Protein AF-A0A951N332-F1 (afdb_monomer_lite)

Structure (mmCIF, N/CA/C/O backbone):
data_AF-A0A951N332-F1
#
_entry.id   AF-A0A951N332-F1
#
loop_
_atom_site.group_PDB
_atom_site.id
_atom_site.type_symbol
_atom_site.label_atom_id
_atom_site.label_alt_id
_atom_site.label_comp_id
_atom_site.label_asym_id
_atom_site.label_entity_id
_atom_site.label_seq_id
_atom_site.pdbx_PDB_ins_code
_atom_site.Cartn_x
_atom_site.Cartn_y
_atom_site.Cartn_z
_atom_site.occupancy
_atom_site.B_iso_or_equiv
_atom_site.auth_seq_id
_atom_site.auth_comp_id
_atom_site.auth_asym_id
_atom_site.auth_atom_id
_atom_site.pdbx_PDB_model_num
ATOM 1 N N . MET A 1 1 ? -16.845 -15.307 56.168 1.00 44.16 1 MET A N 1
ATOM 2 C CA . MET A 1 1 ? -18.155 -15.340 55.487 1.00 44.16 1 MET A CA 1
ATOM 3 C C . MET A 1 1 ? -17.950 -16.124 54.200 1.00 44.16 1 MET A C 1
ATOM 5 O O . MET A 1 1 ? -17.190 -15.635 53.375 1.00 44.16 1 MET A O 1
ATOM 9 N N . PRO A 1 2 ? -18.453 -17.362 54.089 1.00 43.47 2 PRO A N 1
ATOM 10 C CA . PRO A 1 2 ? -18.221 -18.204 52.919 1.00 43.47 2 PRO A CA 1
ATOM 11 C C . PRO A 1 2 ? -19.149 -17.821 51.756 1.00 43.47 2 PRO A C 1
ATOM 13 O O . PRO A 1 2 ? -20.271 -17.368 51.982 1.00 43.47 2 PRO A O 1
ATOM 16 N N . ASP A 1 3 ? -18.630 -18.006 50.540 1.00 51.22 3 ASP A N 1
ATOM 17 C CA . ASP A 1 3 ? -19.278 -17.811 49.241 1.00 51.22 3 ASP A CA 1
ATOM 18 C C . ASP A 1 3 ? -20.660 -18.465 49.164 1.00 51.22 3 ASP A C 1
ATOM 20 O O . ASP A 1 3 ? -20.819 -19.661 49.420 1.00 51.22 3 ASP A O 1
ATOM 24 N N . ALA A 1 4 ? -21.653 -17.682 48.744 1.00 45.56 4 ALA A N 1
ATOM 25 C CA . ALA A 1 4 ? -22.931 -18.215 48.299 1.00 45.56 4 ALA A CA 1
ATOM 26 C C . ALA A 1 4 ? -22.812 -18.592 46.809 1.00 45.56 4 ALA A C 1
ATOM 28 O O . ALA A 1 4 ? -22.520 -17.717 45.990 1.00 45.56 4 ALA A O 1
ATOM 29 N N . PRO A 1 5 ? -23.029 -19.863 46.428 1.00 48.50 5 PRO A N 1
ATOM 30 C CA . PRO A 1 5 ? -23.017 -20.263 45.030 1.00 48.50 5 PRO A CA 1
ATOM 31 C C . PRO A 1 5 ? -24.273 -19.746 44.312 1.00 48.50 5 PRO A C 1
ATOM 33 O O . PRO A 1 5 ? -25.365 -19.695 44.881 1.00 48.50 5 PRO A O 1
ATOM 36 N N . LEU A 1 6 ? -24.097 -19.365 43.045 1.00 49.72 6 LEU A N 1
ATOM 37 C CA . LEU A 1 6 ? -25.162 -18.934 42.136 1.00 49.72 6 LEU A CA 1
ATOM 38 C C . LEU A 1 6 ? -26.222 -20.044 41.956 1.00 49.72 6 LEU A C 1
ATOM 40 O O . LEU A 1 6 ? -25.852 -21.216 41.852 1.00 49.72 6 LEU A O 1
ATOM 44 N N . PRO A 1 7 ? -27.524 -19.713 41.868 1.00 41.69 7 PRO A N 1
ATOM 45 C CA . PRO A 1 7 ? -28.550 -20.695 41.536 1.00 41.69 7 PRO A CA 1
ATOM 46 C C . PRO A 1 7 ? -28.423 -21.187 40.085 1.00 41.69 7 PRO A C 1
ATOM 48 O O . PRO A 1 7 ? -28.134 -20.421 39.164 1.00 41.69 7 PRO A O 1
ATOM 51 N N . ALA A 1 8 ? -28.655 -22.492 39.912 1.00 40.88 8 ALA A N 1
ATOM 52 C CA . ALA A 1 8 ? -28.633 -23.208 38.642 1.00 40.88 8 ALA A CA 1
ATOM 53 C C . ALA A 1 8 ? -29.735 -22.733 37.679 1.00 40.88 8 ALA A C 1
ATOM 55 O O . ALA A 1 8 ? -30.841 -22.379 38.082 1.00 40.88 8 ALA A O 1
ATOM 56 N N . ALA A 1 9 ? -29.390 -22.748 36.392 1.00 46.78 9 ALA A N 1
ATOM 57 C CA . ALA A 1 9 ? -30.151 -22.192 35.287 1.00 46.78 9 ALA A CA 1
ATOM 58 C C . ALA A 1 9 ? -31.510 -22.875 35.056 1.00 46.78 9 ALA A C 1
ATOM 60 O O . ALA A 1 9 ? -31.577 -24.054 34.709 1.00 46.78 9 ALA A O 1
ATOM 61 N N . SER A 1 10 ? -32.580 -22.081 35.112 1.00 35.09 10 SER A N 1
ATOM 62 C CA . SER A 1 10 ? -33.912 -22.439 34.613 1.00 35.09 10 SER A CA 1
ATOM 63 C C . SER A 1 10 ? -34.133 -21.829 33.222 1.00 35.09 10 SER A C 1
ATOM 65 O O . SER A 1 10 ? -34.725 -20.769 33.065 1.00 35.09 10 SER A O 1
ATOM 67 N N . MET A 1 11 ? -33.570 -22.490 32.214 1.00 41.38 11 MET A N 1
ATOM 68 C CA . MET A 1 11 ? -34.275 -22.979 31.019 1.00 41.38 11 MET A CA 1
ATOM 69 C C . MET A 1 11 ? -35.627 -22.370 30.589 1.00 41.38 11 MET A C 1
ATOM 71 O O . MET A 1 11 ? -36.583 -23.138 30.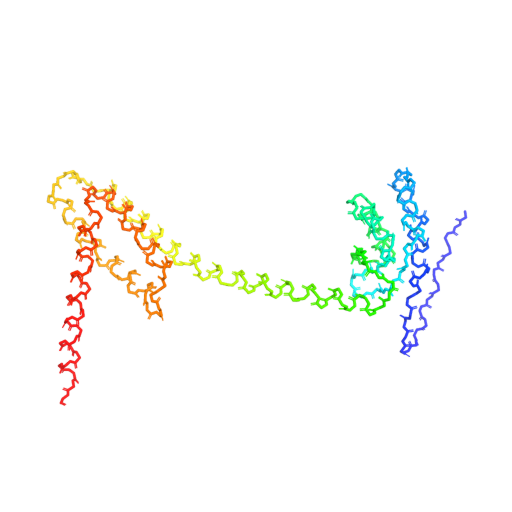566 1.00 41.38 11 MET A O 1
ATOM 75 N N . SER A 1 12 ? -35.734 -21.102 30.171 1.00 30.67 12 SER A N 1
ATOM 76 C CA . SER A 1 12 ? -36.903 -20.609 29.409 1.00 30.67 12 SER A CA 1
ATOM 77 C C . SER A 1 12 ? -36.473 -19.998 28.075 1.00 30.67 12 SER A C 1
ATOM 79 O O . SER A 1 12 ? -35.594 -19.144 28.013 1.00 30.67 12 SER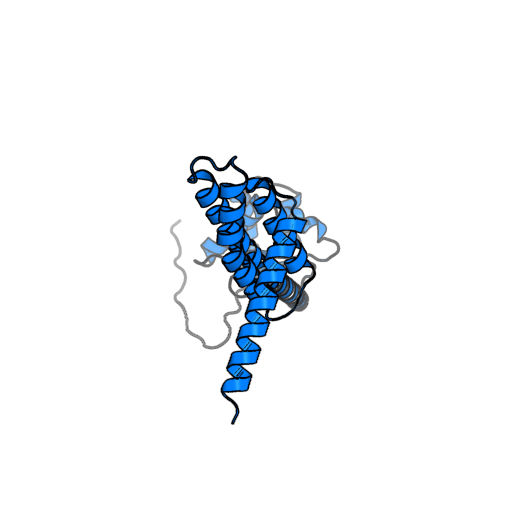 A O 1
ATOM 81 N N . GLN A 1 13 ? -37.080 -20.492 26.997 1.00 42.88 13 GLN A N 1
ATOM 82 C CA . GLN A 1 13 ? -36.862 -20.081 25.612 1.00 42.88 13 GLN A CA 1
ATOM 83 C C . GLN A 1 13 ? -37.463 -18.675 25.383 1.00 42.88 13 GLN A C 1
ATOM 85 O O . GLN A 1 13 ? -38.581 -18.423 25.824 1.00 42.88 13 GLN A O 1
ATOM 90 N N . ASN A 1 14 ? -36.728 -17.800 24.677 1.00 41.91 14 ASN A N 1
ATOM 91 C CA . ASN A 1 14 ? -36.927 -16.348 24.454 1.00 41.91 14 ASN A CA 1
ATOM 92 C C . ASN A 1 14 ? -36.517 -15.410 25.615 1.00 41.91 14 ASN A C 1
ATOM 94 O O . ASN A 1 14 ? -37.167 -15.366 26.652 1.00 41.91 14 ASN A O 1
ATOM 98 N N . GLY A 1 15 ? -35.499 -14.565 25.381 1.00 37.72 15 GLY A N 1
ATOM 99 C CA . GLY A 1 15 ? -35.226 -13.361 26.183 1.00 37.72 15 GLY A CA 1
ATOM 100 C C . GLY A 1 15 ? -34.346 -13.543 27.427 1.00 37.72 15 GLY A C 1
ATOM 101 O O . GLY A 1 15 ? -34.833 -13.513 28.549 1.00 37.72 15 GLY A O 1
ATOM 102 N N . THR A 1 16 ? -33.023 -13.598 27.254 1.00 39.50 16 THR A N 1
ATOM 103 C CA . THR A 1 16 ? -32.071 -13.204 28.310 1.00 39.50 16 THR A CA 1
ATOM 104 C C . THR A 1 16 ? -31.732 -11.727 28.140 1.00 39.50 16 THR A C 1
ATOM 106 O O . THR A 1 16 ? -30.741 -11.381 27.499 1.00 39.50 16 THR A O 1
ATOM 109 N N . SER A 1 17 ? -32.563 -10.837 28.686 1.00 54.28 17 SER A N 1
ATOM 110 C CA . SER A 1 17 ? -32.188 -9.431 28.846 1.00 54.28 17 SER A CA 1
ATOM 111 C C . SER A 1 17 ? -31.105 -9.348 29.924 1.00 54.28 17 SER A C 1
ATOM 113 O O . SER A 1 17 ? -31.405 -9.385 31.118 1.00 54.28 17 SER A O 1
ATOM 115 N N . VAL A 1 18 ? -29.837 -9.297 29.516 1.00 69.38 18 VAL A N 1
ATOM 116 C CA . VAL A 1 18 ? -28.739 -8.936 30.421 1.00 69.38 18 VAL A CA 1
ATOM 117 C C . VAL A 1 18 ? -29.057 -7.553 30.984 1.00 69.38 18 VAL A C 1
ATOM 119 O O . VAL A 1 18 ? -29.264 -6.614 30.218 1.00 69.38 18 VAL A O 1
ATOM 122 N N . ASP A 1 19 ? -29.113 -7.416 32.310 1.00 84.19 19 ASP A N 1
ATOM 123 C CA . ASP A 1 19 ? -29.302 -6.108 32.937 1.00 84.19 19 ASP A CA 1
ATOM 124 C C . ASP A 1 19 ? -28.006 -5.296 32.813 1.00 84.19 19 ASP A C 1
ATOM 126 O O . ASP A 1 19 ? -27.099 -5.366 33.646 1.00 84.19 19 ASP A O 1
ATOM 130 N N . LEU A 1 20 ? -27.920 -4.523 31.733 1.00 87.06 20 LEU A N 1
ATOM 131 C CA . LEU A 1 20 ? -26.780 -3.666 31.417 1.00 87.06 20 LEU A CA 1
ATOM 132 C C . LEU A 1 20 ? -26.526 -2.621 32.512 1.00 87.06 20 LEU A C 1
ATOM 134 O O . LEU A 1 20 ? -25.378 -2.255 32.770 1.00 87.06 20 LEU A O 1
ATOM 138 N N . THR A 1 21 ? -27.582 -2.181 33.199 1.00 86.25 21 THR A N 1
ATOM 139 C CA . THR A 1 21 ? -27.488 -1.220 34.304 1.00 86.25 21 THR A CA 1
ATOM 140 C C . THR A 1 21 ? -26.810 -1.858 35.508 1.00 86.25 21 THR A C 1
ATOM 142 O O . THR A 1 21 ? -25.974 -1.230 36.164 1.00 86.25 21 THR A O 1
ATOM 145 N N . TRP A 1 22 ? -27.140 -3.119 35.797 1.00 87.19 22 TRP A N 1
ATOM 146 C CA . TRP A 1 22 ? -26.461 -3.893 36.831 1.00 87.19 22 TRP A CA 1
ATOM 147 C C . TRP A 1 22 ? -24.991 -4.138 36.476 1.00 87.19 22 TRP A C 1
ATOM 149 O O . TRP A 1 22 ? -24.122 -3.889 37.314 1.00 87.19 22 TRP A O 1
ATOM 159 N N . VAL A 1 23 ? -24.701 -4.535 35.230 1.00 86.38 23 VAL A N 1
ATOM 160 C CA . VAL A 1 23 ? -23.323 -4.749 34.749 1.00 86.38 23 VAL A CA 1
ATOM 161 C C . VAL A 1 23 ? -22.493 -3.478 34.918 1.00 86.38 23 VAL A C 1
ATOM 163 O O . VAL A 1 23 ? -21.423 -3.514 35.525 1.00 86.38 23 VAL A O 1
ATOM 166 N N . TRP A 1 24 ? -23.005 -2.334 34.458 1.00 91.31 24 TRP A N 1
ATOM 167 C CA . TRP A 1 24 ? -22.292 -1.061 34.565 1.00 91.31 24 TRP A CA 1
ATOM 168 C C . TRP A 1 24 ? -22.070 -0.628 36.016 1.00 91.31 24 TRP A C 1
ATOM 170 O O . TRP A 1 24 ? -20.992 -0.154 36.381 1.00 91.31 24 TRP A O 1
ATOM 180 N N . ARG A 1 25 ? -23.060 -0.849 36.886 1.00 89.00 25 ARG A N 1
ATOM 181 C CA . ARG A 1 25 ? -22.928 -0.583 38.323 1.00 89.00 25 ARG A CA 1
ATOM 182 C C . ARG A 1 25 ? -21.813 -1.412 38.950 1.00 89.00 25 ARG A C 1
ATOM 184 O O . ARG A 1 25 ? -21.081 -0.904 39.798 1.00 89.00 25 ARG A O 1
ATOM 191 N N . GLU A 1 26 ? -21.678 -2.669 38.550 1.00 87.94 26 GLU A N 1
ATOM 192 C CA . GLU A 1 26 ? -20.634 -3.545 39.069 1.00 87.94 26 GLU A CA 1
ATOM 193 C C . GLU A 1 26 ? -19.246 -3.160 38.548 1.00 87.94 26 GLU A C 1
ATOM 195 O O . GLU A 1 26 ? -18.286 -3.148 39.321 1.00 87.94 26 GLU A O 1
ATOM 200 N N . VAL A 1 27 ? -19.152 -2.735 37.282 1.00 88.56 27 VAL A N 1
ATOM 201 C CA . VAL A 1 27 ? -17.933 -2.125 36.733 1.00 88.56 27 VAL A CA 1
ATOM 202 C C . VAL A 1 27 ? -17.522 -0.926 37.586 1.00 88.56 27 VAL A C 1
ATOM 204 O O . VAL A 1 27 ? -16.412 -0.926 38.118 1.00 88.56 27 VAL A O 1
ATOM 207 N N . ARG A 1 28 ? -18.424 0.039 37.820 1.00 90.31 28 ARG A N 1
ATOM 208 C CA . ARG A 1 28 ? -18.147 1.259 38.607 1.00 90.31 28 ARG A CA 1
ATOM 209 C C . ARG A 1 28 ? -17.573 0.975 39.995 1.00 90.31 28 ARG A C 1
ATOM 211 O O . ARG A 1 28 ? -16.636 1.653 40.408 1.00 90.31 28 ARG A O 1
ATOM 218 N N . LYS A 1 29 ? -18.089 -0.036 40.702 1.00 88.12 29 LYS A N 1
ATOM 219 C CA . LYS A 1 29 ? -17.573 -0.421 42.030 1.00 88.12 29 LYS A CA 1
ATOM 220 C C . LYS A 1 29 ? -16.140 -0.945 41.982 1.00 88.12 29 LYS A C 1
ATOM 222 O O . LYS A 1 29 ? -15.396 -0.771 42.941 1.00 88.12 29 LYS A O 1
ATOM 227 N N . ARG A 1 30 ? -15.770 -1.626 40.895 1.00 89.06 30 ARG A N 1
ATOM 228 C CA . ARG A 1 30 ? -14.497 -2.348 40.774 1.00 89.06 30 ARG A CA 1
ATOM 229 C C . ARG A 1 30 ? -13.402 -1.542 40.083 1.00 89.06 30 ARG A C 1
ATOM 231 O O . ARG A 1 30 ? -12.233 -1.846 40.304 1.00 89.06 30 ARG A O 1
ATOM 238 N N . VAL A 1 31 ? -13.739 -0.516 39.292 1.00 87.81 31 VAL A N 1
ATOM 239 C CA . VAL A 1 31 ? -12.735 0.289 38.566 1.00 87.81 31 VAL A CA 1
ATOM 240 C C . VAL A 1 31 ? -11.689 0.867 39.526 1.00 87.81 31 VAL A C 1
ATOM 242 O O . VAL A 1 31 ? -10.498 0.634 39.335 1.00 87.81 31 VAL A O 1
ATOM 245 N N . PHE A 1 32 ? -12.113 1.541 40.598 1.00 88.75 32 PHE A N 1
ATOM 246 C CA . PHE A 1 32 ? -11.199 2.190 41.552 1.00 88.75 32 PHE A CA 1
ATOM 247 C C . PHE A 1 32 ? -10.537 1.241 42.563 1.00 88.75 32 PHE A C 1
ATOM 249 O O . PHE A 1 32 ? -9.742 1.684 43.384 1.00 88.75 32 PHE A O 1
ATOM 256 N N . ILE A 1 33 ? -10.819 -0.065 42.495 1.00 88.00 33 ILE A N 1
ATOM 257 C CA . ILE A 1 33 ? -10.020 -1.075 43.209 1.00 88.00 33 ILE A CA 1
ATOM 258 C C . ILE A 1 33 ? -8.672 -1.257 42.498 1.00 88.00 33 ILE A C 1
ATOM 260 O O . ILE A 1 33 ? -7.646 -1.441 43.146 1.00 88.00 33 ILE A O 1
ATOM 264 N N . ASN A 1 34 ? -8.679 -1.183 41.163 1.00 79.00 34 ASN A N 1
ATOM 265 C CA . ASN A 1 34 ? -7.520 -1.472 40.317 1.00 79.00 34 ASN A CA 1
ATOM 266 C C . ASN A 1 34 ? -6.878 -0.217 39.704 1.00 79.00 34 AS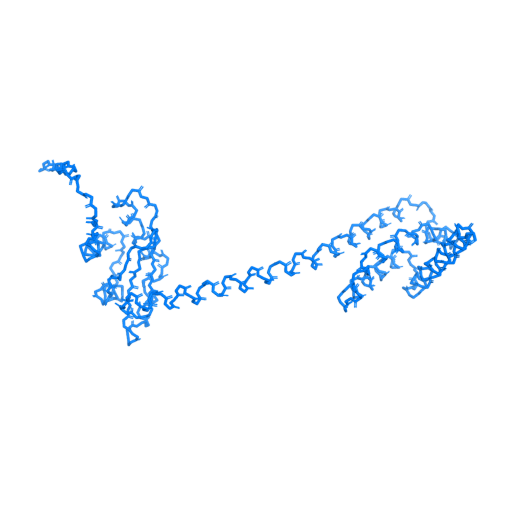N A C 1
ATOM 268 O O . ASN A 1 34 ? -5.813 -0.315 39.097 1.00 79.00 34 ASN A O 1
ATOM 272 N N . LEU A 1 35 ? -7.512 0.950 39.841 1.00 84.94 35 LEU A N 1
ATOM 273 C CA . LEU A 1 35 ? -7.024 2.221 39.310 1.00 84.94 35 LEU A CA 1
ATOM 274 C C . LEU A 1 35 ? -6.937 3.295 40.396 1.00 84.94 35 LEU A C 1
ATOM 276 O O . LEU A 1 35 ? -7.846 3.393 41.224 1.00 84.94 35 LEU A O 1
ATOM 280 N N . PRO A 1 36 ? -5.903 4.159 40.354 1.00 84.31 36 PRO A N 1
ATOM 281 C CA . PRO A 1 36 ? -5.863 5.365 41.167 1.00 84.31 36 PRO A CA 1
ATOM 282 C C . PRO A 1 36 ? -7.108 6.223 40.932 1.00 84.31 36 PRO A C 1
ATOM 284 O O . PRO A 1 36 ? -7.550 6.404 39.794 1.00 84.31 36 PRO A O 1
ATOM 287 N N . PHE A 1 37 ? -7.661 6.770 42.013 1.00 88.44 37 PHE A N 1
ATOM 288 C CA . PHE A 1 37 ? -8.818 7.649 41.924 1.00 88.44 37 PHE A CA 1
ATOM 289 C C . PHE A 1 37 ? -8.496 8.901 41.098 1.00 88.44 37 PHE A C 1
ATOM 291 O O . PHE A 1 37 ? -7.484 9.566 41.316 1.00 88.44 37 PHE A O 1
ATOM 298 N N . SER A 1 38 ? -9.388 9.232 40.167 1.00 88.62 38 SER A N 1
ATOM 299 C CA . SER A 1 38 ? -9.331 10.440 39.350 1.00 88.62 38 SER A CA 1
ATOM 300 C C . SER A 1 38 ? -10.737 11.001 39.214 1.00 88.62 38 SER A C 1
ATOM 302 O O . SER A 1 38 ? -11.652 10.277 38.816 1.00 88.62 38 SER A O 1
ATOM 304 N N . LEU A 1 39 ? -10.900 12.290 39.520 1.00 88.19 39 LEU A N 1
ATOM 305 C CA . LEU A 1 39 ? -12.199 12.958 39.482 1.00 88.19 39 LEU A CA 1
ATOM 306 C C . LEU A 1 39 ? -12.814 12.907 38.076 1.00 88.19 39 LEU A C 1
ATOM 308 O O . LEU A 1 39 ? -13.961 12.507 37.930 1.00 88.19 39 LEU A O 1
ATOM 312 N N . GLY A 1 40 ? -12.026 13.192 37.034 1.00 87.81 40 GLY A N 1
ATOM 313 C CA . GLY A 1 40 ? -12.522 13.184 35.654 1.00 87.81 40 GLY A CA 1
ATOM 314 C C . GLY A 1 40 ? -12.942 11.798 35.152 1.00 87.81 40 GLY A C 1
ATOM 315 O O . GLY A 1 40 ? -13.831 11.692 34.311 1.00 87.81 40 GLY A O 1
ATOM 316 N N . VAL A 1 41 ? -12.336 10.725 35.676 1.00 88.44 41 VAL A N 1
ATOM 317 C CA . VAL A 1 41 ? -12.767 9.346 35.388 1.00 88.44 41 VAL A CA 1
ATOM 318 C C . VAL A 1 41 ? -14.027 9.013 36.178 1.00 88.44 41 VAL A C 1
ATOM 320 O O . VAL A 1 41 ? -14.935 8.399 35.627 1.00 88.44 41 VAL A O 1
ATOM 323 N N . ALA A 1 42 ? -14.104 9.430 37.445 1.00 89.81 42 ALA A N 1
ATOM 324 C CA . ALA A 1 42 ? -15.276 9.207 38.283 1.00 89.81 42 ALA A CA 1
ATOM 325 C C . ALA A 1 42 ? -16.515 9.863 37.665 1.00 89.81 42 ALA A C 1
ATOM 327 O O . ALA A 1 42 ? -17.479 9.160 37.382 1.00 89.81 42 ALA A O 1
ATOM 328 N N . GLU A 1 43 ? -16.447 11.160 37.357 1.00 90.31 43 GLU A N 1
ATOM 329 C CA . GLU A 1 43 ? -17.538 11.911 36.726 1.00 90.31 43 GLU A CA 1
ATOM 330 C C . GLU A 1 43 ? -17.951 11.296 35.384 1.00 90.31 43 GLU A C 1
ATOM 332 O O . GLU A 1 43 ? -19.142 11.134 35.113 1.00 90.31 43 GLU A O 1
ATOM 337 N N . ALA A 1 44 ? -16.985 10.878 34.559 1.00 90.12 44 ALA A N 1
ATOM 338 C CA . ALA A 1 44 ? -17.287 10.219 33.293 1.00 90.12 44 ALA A CA 1
ATOM 339 C C . ALA A 1 44 ? -18.016 8.880 33.510 1.00 90.12 44 ALA A C 1
ATOM 341 O O . ALA A 1 44 ? -19.027 8.624 32.865 1.00 90.12 44 ALA A O 1
ATOM 342 N N . LEU A 1 45 ? -17.571 8.052 34.462 1.00 90.69 45 LEU A N 1
ATOM 343 C CA . LEU A 1 45 ? -18.232 6.787 34.801 1.00 90.69 45 LEU A CA 1
ATOM 344 C C . LEU A 1 45 ? -19.661 6.976 35.337 1.00 90.69 45 LEU A C 1
ATOM 346 O O . LEU A 1 45 ? -20.500 6.092 35.151 1.00 90.69 45 LEU A O 1
ATOM 350 N N . GLU A 1 46 ? -19.942 8.090 36.019 1.00 90.44 46 GLU A N 1
ATOM 351 C CA . GLU A 1 46 ? -21.292 8.401 36.511 1.00 90.44 46 GLU A CA 1
ATOM 352 C C . GLU A 1 46 ? -22.238 8.839 35.398 1.00 90.44 46 GLU A C 1
ATOM 354 O O . GLU A 1 46 ? -23.425 8.527 35.445 1.00 90.44 46 GLU A O 1
ATOM 359 N N . THR A 1 47 ? -21.692 9.558 34.422 1.00 89.75 47 THR A N 1
ATOM 360 C CA . THR A 1 47 ? -22.440 10.226 33.353 1.00 89.75 47 THR A CA 1
ATOM 361 C C . THR A 1 47 ? -22.805 9.279 32.210 1.00 89.75 47 THR A C 1
ATOM 363 O O . THR A 1 47 ? -23.793 9.477 31.507 1.00 89.75 47 THR A O 1
ATOM 366 N N . VAL A 1 48 ? -22.005 8.234 32.025 1.00 92.50 48 VAL A N 1
ATOM 367 C CA . VAL A 1 48 ? -22.208 7.223 30.993 1.00 92.50 48 VAL A CA 1
ATOM 368 C C . VAL A 1 48 ? -23.508 6.439 31.186 1.00 92.50 48 VAL A C 1
ATOM 370 O O . VAL A 1 48 ? -23.805 5.948 32.279 1.00 92.50 48 VAL A O 1
ATOM 373 N N . VAL A 1 49 ? -24.208 6.208 30.075 1.00 90.75 49 VAL A N 1
ATOM 374 C CA . VAL A 1 49 ? -25.388 5.342 29.992 1.00 90.75 49 VAL A CA 1
ATOM 375 C C . VAL A 1 49 ? -25.030 4.061 29.231 1.00 90.75 49 VAL A C 1
ATOM 377 O O . VAL A 1 49 ? -24.595 4.148 28.085 1.00 90.75 49 VAL A O 1
ATOM 380 N N . PRO A 1 50 ? -25.193 2.859 29.809 1.00 89.94 50 PRO A N 1
ATOM 381 C CA . PRO A 1 50 ? -24.992 1.624 29.060 1.00 89.94 50 PRO A CA 1
ATOM 382 C C . PRO A 1 50 ? -26.102 1.455 28.013 1.00 89.94 50 PRO A C 1
ATOM 384 O O . PRO A 1 50 ? -27.282 1.543 28.347 1.00 89.94 50 PRO A O 1
ATOM 387 N N . ILE A 1 51 ? -25.723 1.217 26.755 1.00 90.00 51 ILE A N 1
ATOM 388 C CA . ILE A 1 51 ? -26.662 1.160 25.624 1.00 90.00 51 ILE A CA 1
ATOM 389 C C . ILE A 1 51 ? -26.988 -0.288 25.280 1.00 90.00 51 ILE A C 1
ATOM 391 O O . ILE A 1 51 ? -28.151 -0.682 25.275 1.00 90.00 51 ILE A O 1
ATOM 395 N N . THR A 1 52 ? -25.960 -1.081 24.971 1.00 88.06 52 THR A N 1
ATOM 396 C CA . THR A 1 52 ? -26.133 -2.463 24.518 1.00 88.06 52 THR A CA 1
ATOM 397 C C . THR A 1 52 ? -24.893 -3.315 24.789 1.00 88.06 52 THR A C 1
ATOM 399 O O . THR A 1 52 ? -23.788 -2.804 24.979 1.00 88.06 52 THR A O 1
ATOM 402 N N . LEU A 1 53 ? -25.090 -4.632 24.800 1.00 86.50 53 LEU A N 1
ATOM 403 C CA . LEU A 1 53 ? -24.028 -5.628 24.711 1.00 86.50 53 LEU A CA 1
ATOM 404 C C . LEU A 1 53 ? -24.225 -6.382 23.392 1.00 86.50 53 LEU A C 1
ATOM 406 O O . LEU A 1 53 ? -25.030 -7.310 23.325 1.00 86.50 53 LEU A O 1
ATOM 410 N N . ASP A 1 54 ? -23.516 -5.951 22.351 1.00 80.69 54 ASP A N 1
ATOM 411 C CA . ASP A 1 54 ? -23.632 -6.490 20.996 1.00 80.69 54 ASP A CA 1
ATOM 412 C C . ASP A 1 54 ? -22.434 -7.396 20.672 1.00 80.69 54 ASP A C 1
ATOM 414 O O . ASP A 1 54 ? -21.298 -6.945 20.490 1.00 80.69 54 ASP A O 1
ATOM 418 N N . GLY A 1 55 ? -22.675 -8.709 20.681 1.00 82.25 55 GLY A N 1
ATOM 419 C CA . GLY A 1 55 ? -21.629 -9.723 20.563 1.00 82.25 55 GLY A CA 1
ATOM 420 C C . GLY A 1 55 ? -20.603 -9.621 21.697 1.00 82.25 55 GLY A C 1
ATOM 421 O O . GLY A 1 55 ? -20.910 -9.945 22.849 1.00 82.25 55 GLY A O 1
ATOM 422 N N . ASP A 1 56 ? -19.398 -9.169 21.345 1.00 85.81 56 ASP A N 1
ATOM 423 C CA . ASP A 1 56 ? -18.273 -8.942 22.259 1.00 85.81 56 ASP A CA 1
ATOM 424 C C . ASP A 1 56 ? -18.036 -7.448 22.556 1.00 85.81 56 ASP A C 1
ATOM 426 O O . ASP A 1 56 ? -17.029 -7.105 23.169 1.00 85.81 56 ASP A O 1
ATOM 430 N N . HIS A 1 57 ? -18.931 -6.545 22.141 1.00 85.56 57 HIS A N 1
ATOM 431 C CA . HIS A 1 57 ? -18.816 -5.105 22.392 1.00 85.56 57 HIS A CA 1
ATOM 432 C C . HIS A 1 57 ? -19.808 -4.679 23.472 1.00 85.56 57 HIS A C 1
ATOM 434 O O . HIS A 1 57 ? -21.023 -4.777 23.300 1.00 85.56 57 HIS A O 1
ATOM 440 N N . PHE A 1 58 ? -19.290 -4.198 24.601 1.00 90.75 58 PHE A N 1
ATOM 441 C CA . PHE A 1 58 ? -20.088 -3.504 25.604 1.00 90.75 58 PHE A CA 1
ATOM 442 C C . PHE A 1 58 ? -20.045 -2.010 25.305 1.00 90.75 58 PHE A C 1
ATOM 444 O O . PHE A 1 58 ? -19.015 -1.353 25.495 1.00 90.75 58 PHE A O 1
ATOM 451 N N . VAL A 1 59 ? -21.170 -1.508 24.807 1.00 90.62 59 VAL A N 1
ATOM 452 C CA . VAL A 1 59 ? -21.290 -0.162 24.260 1.00 90.62 59 VAL A CA 1
ATOM 453 C C . VAL A 1 59 ? -21.966 0.730 25.273 1.00 90.62 59 VAL A C 1
ATOM 455 O O . VAL A 1 59 ? -23.049 0.433 25.794 1.00 90.62 59 VAL A O 1
ATOM 458 N N . VAL A 1 60 ? -21.329 1.861 25.516 1.00 92.56 60 VAL A N 1
ATOM 459 C CA . VAL A 1 60 ? -21.843 2.873 26.412 1.00 92.56 60 VAL A CA 1
ATOM 460 C C . VAL A 1 60 ? -21.877 4.232 25.734 1.00 92.56 60 VAL A C 1
ATOM 462 O O . VAL A 1 60 ? -21.057 4.547 24.876 1.00 92.56 60 VAL A O 1
ATOM 465 N N . GLY A 1 61 ? -22.852 5.035 26.124 1.00 91.69 61 GLY A N 1
ATOM 466 C CA . GLY A 1 61 ? -23.149 6.323 25.537 1.00 91.69 61 GLY A CA 1
ATOM 467 C C . GLY A 1 61 ? -22.838 7.481 26.459 1.00 91.69 61 GLY A C 1
ATOM 468 O O . GLY A 1 61 ? -23.076 7.404 27.668 1.00 91.69 61 GLY A O 1
ATOM 469 N N . LEU A 1 62 ? -22.366 8.577 25.874 1.00 91.25 62 LEU A N 1
ATOM 470 C CA . LEU A 1 62 ? -22.333 9.886 26.513 1.00 91.25 62 LEU A CA 1
ATOM 471 C C . LEU A 1 62 ? -23.192 10.873 25.713 1.00 91.25 62 LEU A C 1
ATOM 473 O O . LEU A 1 62 ? -23.084 10.914 24.484 1.00 91.25 62 LEU A O 1
ATOM 477 N N . PRO A 1 63 ? -24.006 11.714 26.379 1.00 90.75 63 PRO A N 1
ATOM 478 C CA . PRO A 1 63 ? -24.665 12.832 25.714 1.00 90.75 63 PRO A CA 1
ATOM 479 C C . PRO A 1 63 ? -23.636 13.746 25.041 1.00 90.75 63 PRO A C 1
ATOM 481 O O . PRO A 1 63 ? -22.569 13.984 25.605 1.00 90.75 63 PRO A O 1
ATOM 484 N N . ALA A 1 64 ? -23.970 14.330 23.887 1.00 85.56 64 ALA A N 1
ATOM 485 C CA . ALA A 1 64 ? -23.056 15.185 23.117 1.00 85.56 64 ALA A CA 1
ATOM 486 C C . ALA A 1 64 ? -22.407 16.305 23.959 1.00 85.56 64 ALA A C 1
ATOM 488 O O . ALA A 1 64 ? -21.210 16.563 23.857 1.00 85.56 64 ALA A O 1
ATOM 489 N N . ALA A 1 65 ? -23.170 16.914 24.877 1.00 88.12 65 ALA A N 1
ATOM 490 C CA . ALA A 1 65 ? -22.675 17.954 25.785 1.00 88.12 65 ALA A CA 1
ATOM 491 C C . ALA A 1 65 ? -21.544 17.481 26.723 1.00 88.12 65 ALA A C 1
ATOM 493 O O . ALA A 1 65 ? -20.734 18.287 27.174 1.00 88.12 65 ALA A O 1
ATOM 494 N N . GLN A 1 66 ? -21.495 16.184 27.024 1.00 88.94 66 GLN A N 1
ATOM 495 C CA . GLN A 1 66 ? -20.548 15.549 27.945 1.00 88.94 66 GLN A CA 1
ATOM 496 C C . GLN A 1 66 ? -19.577 14.608 27.217 1.00 88.94 66 GLN A C 1
ATOM 498 O O . GLN A 1 66 ? -18.670 14.057 27.836 1.00 88.94 66 GLN A O 1
ATOM 503 N N . TYR A 1 67 ? -19.702 14.464 25.895 1.00 88.31 67 TYR A N 1
ATOM 504 C CA . TYR A 1 67 ? -18.826 13.628 25.081 1.00 88.31 67 TYR A CA 1
ATOM 505 C C . TYR A 1 67 ? -17.326 13.961 25.195 1.00 88.31 67 TYR A C 1
ATOM 507 O O . TYR A 1 67 ? -16.527 13.025 25.160 1.00 88.31 67 TYR A O 1
ATOM 515 N N . PRO A 1 68 ? -16.880 15.215 25.442 1.00 87.81 68 PRO A N 1
ATOM 516 C CA . PRO A 1 68 ? -15.465 15.483 25.725 1.00 87.81 68 PRO A CA 1
ATOM 517 C C . PRO A 1 68 ? -14.888 14.654 26.888 1.00 87.81 68 PRO A C 1
ATOM 519 O O . PRO A 1 68 ? -13.692 14.366 26.911 1.00 87.81 68 PRO A O 1
ATOM 522 N N . MET A 1 69 ? -15.730 14.206 27.827 1.00 87.81 69 MET A N 1
ATOM 523 C CA . MET A 1 69 ? -15.336 13.342 28.945 1.00 87.81 69 MET A CA 1
ATOM 524 C C . MET A 1 69 ? -15.015 11.903 28.507 1.00 87.81 69 MET A C 1
ATOM 526 O O . MET A 1 69 ? -14.357 11.174 29.251 1.00 87.81 69 MET A O 1
ATOM 530 N N . ALA A 1 70 ? -15.404 11.496 27.291 1.00 88.12 70 ALA A N 1
ATOM 531 C CA . ALA A 1 70 ? -15.068 10.192 26.718 1.00 88.12 70 ALA A CA 1
ATOM 532 C C . ALA A 1 70 ? -13.551 9.964 26.659 1.00 88.12 70 ALA A C 1
ATOM 534 O O . ALA A 1 70 ? -13.093 8.833 26.814 1.00 88.12 70 ALA A O 1
ATOM 535 N N . ALA A 1 71 ? -12.754 11.029 26.503 1.00 85.75 71 ALA A N 1
ATOM 536 C CA . ALA A 1 71 ? -11.294 10.948 26.513 1.00 85.75 71 ALA A CA 1
ATOM 537 C C . ALA A 1 71 ? -10.748 10.333 27.814 1.00 85.75 71 ALA A C 1
ATOM 539 O O . ALA A 1 71 ? -9.792 9.561 27.766 1.00 85.75 71 ALA A O 1
ATOM 540 N N . ASN A 1 72 ? -11.391 10.598 28.958 1.00 87.56 72 ASN A N 1
ATOM 541 C CA . ASN A 1 72 ? -10.992 10.040 30.254 1.00 87.56 72 ASN A CA 1
ATOM 542 C C . ASN A 1 72 ? -11.216 8.520 30.308 1.00 87.56 72 ASN A C 1
ATOM 544 O O . ASN A 1 72 ? -10.399 7.787 30.868 1.00 87.56 72 ASN A O 1
ATOM 548 N N . LEU A 1 73 ? -12.299 8.043 29.687 1.00 88.38 73 LEU A N 1
ATOM 549 C CA . LEU A 1 73 ? -12.668 6.625 29.637 1.00 88.38 73 LEU A CA 1
ATOM 550 C C . LEU A 1 73 ? -11.891 5.845 28.573 1.00 88.38 73 LEU A C 1
ATOM 552 O O . LEU A 1 73 ? -11.598 4.667 28.762 1.00 88.38 73 LEU A O 1
ATOM 556 N N . ASN A 1 74 ? -11.516 6.515 27.484 1.00 87.62 74 ASN A N 1
ATOM 557 C CA . ASN A 1 74 ? -10.740 5.940 26.387 1.00 87.62 74 ASN A CA 1
ATOM 558 C C . ASN A 1 74 ? -9.230 5.877 26.667 1.00 87.62 74 ASN A C 1
ATOM 560 O O . ASN A 1 74 ? -8.477 5.369 25.835 1.00 87.62 74 ASN A O 1
ATOM 564 N N . THR A 1 75 ? -8.763 6.347 27.829 1.00 87.44 75 THR A N 1
ATOM 565 C CA . THR A 1 75 ? -7.374 6.118 28.245 1.00 87.44 75 THR A CA 1
ATOM 566 C C . THR A 1 75 ? -7.098 4.618 28.381 1.00 87.44 75 THR A C 1
ATOM 568 O O . THR A 1 75 ? -7.905 3.873 28.940 1.00 87.44 75 THR A O 1
ATOM 571 N N . SER A 1 76 ? -5.933 4.156 27.913 1.00 85.00 76 SER A N 1
ATOM 572 C CA . SER A 1 76 ? -5.596 2.722 27.893 1.00 85.00 76 SER A CA 1
ATOM 573 C C . SER A 1 76 ? -5.707 2.063 29.270 1.00 85.00 76 SER A C 1
ATOM 575 O O . SER A 1 76 ? -6.142 0.922 29.376 1.00 85.00 76 SER A O 1
ATOM 577 N N . ALA A 1 77 ? -5.350 2.784 30.337 1.00 86.69 77 ALA A N 1
ATOM 578 C CA . ALA A 1 77 ? -5.436 2.281 31.705 1.00 86.69 77 ALA A CA 1
ATOM 579 C C . ALA A 1 77 ? -6.893 2.028 32.142 1.00 86.69 77 ALA A C 1
ATOM 581 O O . ALA A 1 77 ? -7.199 0.950 32.662 1.00 86.69 77 ALA A O 1
ATOM 582 N N . VAL A 1 78 ? -7.798 2.984 31.888 1.00 88.94 78 VAL A N 1
ATOM 583 C CA . VAL A 1 78 ? -9.225 2.871 32.236 1.00 88.94 78 VAL A CA 1
ATOM 584 C C . VAL A 1 78 ? -9.893 1.805 31.382 1.00 88.94 78 VAL A C 1
ATOM 586 O O . VAL A 1 78 ? -10.504 0.885 31.928 1.00 88.94 78 VAL A O 1
ATOM 589 N N . LYS A 1 79 ? -9.686 1.856 30.065 1.00 90.81 79 LYS A N 1
ATOM 590 C CA . LYS A 1 79 ? -10.244 0.893 29.116 1.00 90.81 79 LYS A CA 1
ATOM 591 C C . LYS A 1 79 ? -9.849 -0.547 29.447 1.00 90.81 79 LYS A C 1
ATOM 593 O O . LYS A 1 79 ? -10.727 -1.382 29.641 1.00 90.81 79 LYS A O 1
ATOM 598 N N . ASN A 1 80 ? -8.556 -0.827 29.624 1.00 88.56 80 ASN A N 1
ATOM 599 C CA . ASN A 1 80 ? -8.081 -2.177 29.955 1.00 88.56 80 ASN A CA 1
ATOM 600 C C . ASN A 1 80 ? -8.660 -2.687 31.280 1.00 88.56 80 ASN A C 1
ATOM 602 O O . ASN A 1 80 ? -8.948 -3.874 31.424 1.00 88.56 80 ASN A O 1
ATOM 606 N N . THR A 1 81 ? -8.832 -1.797 32.259 1.00 90.44 81 THR A N 1
ATOM 607 C CA . THR A 1 81 ? -9.408 -2.160 33.558 1.00 90.44 81 THR A CA 1
ATOM 608 C C . THR A 1 81 ? -10.880 -2.526 33.427 1.00 90.44 81 THR A C 1
ATOM 610 O O . THR A 1 81 ? -11.300 -3.561 33.943 1.00 90.44 81 THR A O 1
ATOM 613 N N . VAL A 1 82 ? -11.653 -1.719 32.698 1.00 91.44 82 VAL A N 1
ATOM 614 C CA . VAL A 1 82 ? -13.069 -1.987 32.427 1.00 91.44 82 VAL A CA 1
ATOM 615 C C . VAL A 1 82 ? -13.233 -3.295 31.650 1.00 91.44 82 VAL A C 1
ATOM 617 O O . VAL A 1 82 ? -13.997 -4.161 32.073 1.00 91.44 82 VAL A O 1
ATOM 620 N N . GLU A 1 83 ? -12.463 -3.499 30.582 1.00 92.06 83 GLU A N 1
ATOM 621 C CA . GLU A 1 83 ? -12.490 -4.735 29.788 1.00 92.06 83 GLU A CA 1
ATOM 622 C C . GLU A 1 83 ? -12.076 -5.965 30.607 1.00 92.06 83 GLU A C 1
ATOM 624 O O . GLU A 1 83 ? -12.663 -7.035 30.461 1.00 92.06 83 GLU A O 1
ATOM 629 N N . ASN A 1 84 ? -11.109 -5.839 31.522 1.00 89.38 84 ASN A N 1
ATOM 630 C CA . ASN A 1 84 ? -10.749 -6.919 32.444 1.00 89.38 84 ASN A CA 1
ATOM 631 C C . ASN A 1 84 ? -11.898 -7.291 33.380 1.00 89.38 84 ASN A C 1
ATOM 633 O O . ASN A 1 84 ? -12.156 -8.478 33.579 1.00 89.38 84 ASN A O 1
ATOM 637 N N . ILE A 1 85 ? -12.597 -6.299 33.932 1.00 89.69 85 ILE A N 1
ATOM 638 C CA . ILE A 1 85 ? -13.751 -6.534 34.806 1.00 89.69 85 ILE A CA 1
ATOM 639 C C . ILE A 1 85 ? -14.878 -7.214 34.020 1.00 89.69 85 ILE A C 1
ATOM 641 O O . ILE A 1 85 ? -15.429 -8.215 34.481 1.00 89.69 85 ILE A O 1
ATOM 645 N N . LEU A 1 86 ? -15.183 -6.719 32.816 1.00 88.81 86 LEU A N 1
ATOM 646 C CA . LEU A 1 86 ? -16.198 -7.300 31.934 1.00 88.81 86 LEU A CA 1
ATOM 647 C C . LEU A 1 86 ? -15.840 -8.736 31.533 1.00 88.81 86 LEU A C 1
ATOM 649 O O . LEU A 1 86 ? -16.689 -9.622 31.580 1.00 88.81 86 LEU A O 1
ATOM 653 N N . ARG A 1 87 ? -14.567 -8.996 31.222 1.00 89.69 87 ARG A N 1
ATOM 654 C CA . ARG A 1 87 ? -14.056 -10.331 30.891 1.00 89.69 87 ARG A CA 1
ATOM 655 C C . ARG A 1 87 ? -14.193 -11.312 32.046 1.00 89.69 87 ARG A C 1
ATOM 657 O O . ARG A 1 87 ? -14.609 -12.445 31.833 1.00 89.69 87 ARG A O 1
ATOM 664 N N . GLN A 1 88 ? -13.846 -10.892 33.262 1.00 85.88 88 GLN A N 1
ATOM 665 C CA . GLN A 1 88 ? -14.003 -11.723 34.457 1.00 85.88 88 GLN A CA 1
ATOM 666 C C . GLN A 1 88 ? -15.475 -12.049 34.727 1.00 85.88 88 GLN A C 1
ATOM 668 O O . GLN A 1 88 ? -15.783 -13.163 35.135 1.00 85.88 88 GLN A O 1
ATO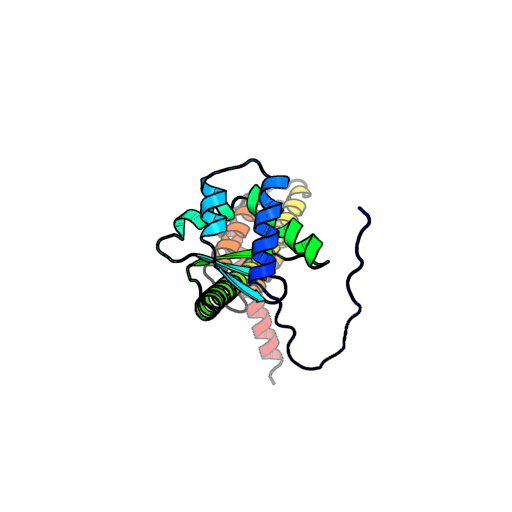M 673 N N . ALA A 1 89 ? -16.379 -11.097 34.477 1.00 84.12 89 ALA A N 1
ATOM 674 C CA . ALA A 1 89 ? -17.812 -11.302 34.655 1.00 84.12 89 ALA A CA 1
ATOM 675 C C . ALA A 1 89 ? -18.425 -12.208 33.574 1.00 84.12 89 ALA A C 1
ATOM 677 O O . ALA A 1 89 ? -19.289 -13.024 33.881 1.00 84.12 89 ALA A O 1
ATOM 678 N N . ALA A 1 90 ? -17.988 -12.077 32.319 1.00 82.38 90 ALA A N 1
ATOM 679 C CA . ALA A 1 90 ? -18.580 -12.783 31.184 1.00 82.38 90 ALA A CA 1
ATOM 680 C C . ALA A 1 90 ? -17.862 -14.084 30.788 1.00 82.38 90 ALA A C 1
ATOM 682 O O . ALA A 1 90 ? -18.382 -14.836 29.968 1.00 82.38 90 ALA A O 1
ATOM 683 N N . GLY A 1 91 ? -16.654 -14.338 31.302 1.00 80.38 91 GLY A N 1
ATOM 684 C CA . GLY A 1 91 ? -15.834 -15.500 30.933 1.00 80.38 91 GLY A CA 1
ATOM 685 C C . GLY A 1 91 ? -15.280 -15.466 29.501 1.00 80.38 91 GLY A C 1
ATOM 686 O O . GLY A 1 91 ? -14.679 -16.439 29.052 1.00 80.38 91 GLY A O 1
ATOM 687 N N . ARG A 1 92 ? -15.460 -14.354 28.780 1.00 83.19 92 ARG A N 1
ATOM 688 C CA . ARG A 1 92 ? -15.019 -14.136 27.394 1.00 83.19 92 ARG A CA 1
ATOM 689 C C . ARG A 1 92 ? -14.477 -12.712 27.223 1.00 83.19 92 ARG A C 1
ATOM 691 O O . ARG A 1 92 ? -14.844 -11.846 28.018 1.00 83.19 92 ARG A O 1
ATOM 698 N N . PRO A 1 93 ? -13.595 -12.441 26.245 1.00 82.31 93 PRO A N 1
ATOM 699 C CA . PRO A 1 93 ? -13.114 -11.084 26.004 1.00 82.31 93 PRO A CA 1
ATOM 700 C C . PRO A 1 93 ? -14.273 -10.181 25.566 1.00 82.31 93 PRO A C 1
ATOM 702 O O . PRO A 1 93 ? -14.931 -10.464 24.574 1.00 82.31 93 PRO A O 1
ATOM 705 N N . ILE A 1 94 ? -14.504 -9.097 26.307 1.00 89.50 94 ILE A N 1
ATOM 706 C CA . ILE A 1 94 ? -15.469 -8.052 25.955 1.00 89.50 94 ILE A CA 1
ATOM 707 C C . ILE A 1 94 ? -14.695 -6.753 25.755 1.00 89.50 94 ILE A C 1
ATOM 709 O O . ILE A 1 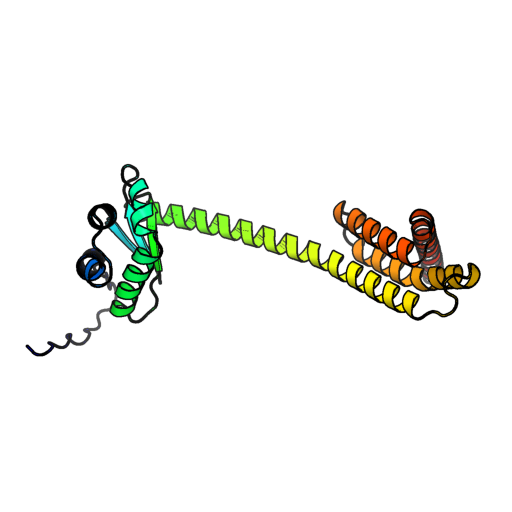94 ? -13.947 -6.340 26.643 1.00 89.50 94 ILE A O 1
ATOM 713 N N . LYS A 1 95 ? -14.883 -6.126 24.596 1.00 87.62 95 LYS A N 1
ATOM 714 C CA . LYS A 1 95 ? -14.348 -4.811 24.253 1.00 87.62 95 LYS A CA 1
ATOM 715 C C . LYS A 1 95 ? -15.250 -3.719 24.799 1.00 87.62 95 LYS A C 1
ATOM 717 O O . LYS A 1 95 ? -16.473 -3.820 24.727 1.00 87.62 95 LYS A O 1
ATOM 722 N N . PHE A 1 96 ? -14.635 -2.669 25.320 1.00 90.50 96 PHE A N 1
ATOM 723 C CA . PHE A 1 96 ? -15.337 -1.503 25.831 1.00 90.50 96 PHE A CA 1
ATOM 724 C C . PHE A 1 96 ? -15.319 -0.385 24.790 1.00 90.50 96 PHE A C 1
ATOM 726 O O . PHE A 1 96 ? -14.251 -0.003 24.294 1.00 90.50 96 PHE A O 1
ATOM 733 N N . GLU A 1 97 ? -16.499 0.142 24.474 1.00 89.00 97 GLU A N 1
ATOM 734 C CA . GLU A 1 97 ? -16.663 1.182 23.466 1.00 89.00 97 GLU A CA 1
ATOM 735 C C . GLU A 1 97 ? -17.558 2.309 23.973 1.00 89.00 97 GLU A C 1
ATOM 737 O O . GLU A 1 97 ? -18.627 2.071 24.535 1.00 89.00 97 GLU A O 1
ATOM 742 N N . VAL A 1 98 ? -17.086 3.543 23.789 1.00 91.00 98 VAL A N 1
ATOM 743 C CA . VAL A 1 98 ? -17.787 4.763 24.189 1.00 91.00 98 VAL A CA 1
ATOM 744 C C . VAL A 1 98 ? -18.206 5.500 22.930 1.00 91.00 98 VAL A C 1
ATOM 746 O O . VAL A 1 98 ? -17.347 5.840 22.115 1.00 91.00 98 VAL A O 1
ATOM 749 N N . ILE A 1 99 ? -19.499 5.771 22.793 1.00 91.19 99 ILE A N 1
ATOM 750 C CA . ILE A 1 99 ? -20.059 6.495 21.654 1.00 91.19 99 ILE A CA 1
ATOM 751 C C . ILE A 1 99 ? -20.676 7.830 22.066 1.00 91.19 99 ILE A C 1
ATOM 753 O O . ILE A 1 99 ? -21.020 8.059 23.228 1.00 91.19 99 ILE A O 1
ATOM 757 N N . GLU A 1 100 ? -20.805 8.717 21.085 1.00 89.62 100 GLU A N 1
ATOM 758 C CA . GLU A 1 100 ? -21.593 9.940 21.199 1.00 89.62 100 GLU A CA 1
ATOM 759 C C . GLU A 1 100 ? -23.066 9.609 20.935 1.00 89.62 100 GLU A C 1
ATOM 761 O O . GLU A 1 100 ? -23.398 9.094 19.868 1.00 89.62 100 GLU A O 1
ATOM 766 N N . GLY A 1 101 ? -23.930 9.891 21.911 1.00 89.12 101 GLY A N 1
ATOM 767 C CA . GLY A 1 101 ? -25.333 9.473 21.915 1.00 89.12 101 GLY A CA 1
ATOM 768 C C . GLY A 1 101 ? -25.630 8.494 23.048 1.00 89.12 101 GLY A C 1
ATOM 769 O O . GLY A 1 101 ? -24.722 7.892 23.615 1.00 89.12 101 GLY A O 1
ATOM 770 N N . THR A 1 102 ? -26.897 8.364 23.435 1.00 87.94 102 THR A N 1
ATOM 771 C CA . THR A 1 102 ? -27.327 7.496 24.554 1.00 87.94 102 THR A CA 1
ATOM 772 C C . THR A 1 102 ? -28.362 6.461 24.134 1.00 87.94 102 THR A C 1
ATOM 774 O O . THR A 1 102 ? -28.938 5.790 24.989 1.00 87.94 102 THR A O 1
ATOM 777 N N . THR A 1 103 ? -28.639 6.344 22.837 1.00 86.88 103 THR A N 1
ATOM 778 C CA . THR A 1 103 ? -29.673 5.456 22.306 1.00 86.88 103 THR A CA 1
ATOM 779 C C . THR A 1 103 ? -29.078 4.318 21.481 1.00 86.88 103 THR A C 1
ATOM 781 O O . THR A 1 103 ? -27.942 4.373 21.012 1.00 86.88 103 THR A O 1
ATOM 784 N N . VAL A 1 104 ? -29.869 3.261 21.288 1.00 82.81 104 VAL A N 1
ATOM 785 C CA . VAL A 1 104 ? -29.497 2.138 20.412 1.00 82.81 104 VAL A CA 1
ATOM 786 C C . VAL A 1 104 ? -29.415 2.587 18.945 1.00 82.81 104 VAL A C 1
ATOM 788 O O . VAL A 1 104 ? -28.590 2.075 18.194 1.00 82.81 104 VAL A O 1
ATOM 791 N N . GLU A 1 105 ? -30.211 3.581 18.541 1.00 82.75 105 GLU A N 1
ATOM 792 C CA . GLU A 1 105 ? -30.153 4.170 17.196 1.00 82.75 105 GLU A CA 1
ATOM 793 C C . GLU A 1 105 ? -28.814 4.883 16.952 1.00 82.75 105 GLU A C 1
ATOM 795 O O . GLU A 1 105 ? -28.209 4.715 15.890 1.00 82.75 105 GLU A O 1
ATOM 800 N N . ASP A 1 106 ? -28.293 5.593 17.960 1.00 82.81 106 ASP A N 1
ATOM 801 C CA . ASP A 1 106 ? -26.968 6.224 17.893 1.00 82.81 106 ASP A CA 1
ATOM 802 C C . ASP A 1 106 ? -25.865 5.177 17.667 1.00 82.81 106 ASP A C 1
ATOM 804 O O . ASP A 1 106 ? -24.965 5.379 16.845 1.00 82.81 106 ASP A O 1
ATOM 808 N N . TRP A 1 107 ? -25.964 4.022 18.338 1.00 84.62 107 TRP A N 1
ATOM 809 C CA . TRP A 1 107 ? -25.049 2.896 18.127 1.00 84.62 107 TRP A CA 1
ATOM 810 C C . TRP A 1 107 ? -25.120 2.356 16.697 1.00 84.62 107 TRP A C 1
ATOM 812 O O . TRP A 1 107 ? -24.083 2.175 16.056 1.00 84.62 107 TRP A O 1
ATOM 822 N N . GLN A 1 108 ? -26.326 2.178 16.156 1.00 81.38 108 GLN A N 1
ATOM 823 C CA . GLN A 1 108 ? -26.523 1.718 14.781 1.00 81.38 108 GLN A CA 1
ATOM 824 C C . GLN A 1 108 ? -25.861 2.674 13.770 1.00 81.38 108 GLN A C 1
ATOM 826 O O . GLN A 1 108 ? -25.152 2.241 12.862 1.00 81.38 108 GLN A O 1
ATOM 831 N N . HIS A 1 109 ? -26.011 3.987 13.969 1.00 79.81 109 HIS A N 1
ATOM 832 C CA . HIS A 1 109 ? -25.378 5.004 13.127 1.00 79.81 109 HIS A CA 1
ATOM 833 C C . HIS A 1 109 ? -23.848 5.025 13.234 1.00 79.81 109 HIS A C 1
ATOM 835 O O . HIS A 1 109 ? -23.158 5.365 12.265 1.00 79.81 109 HIS A O 1
ATOM 841 N N . VAL A 1 110 ? -23.286 4.708 14.402 1.00 75.50 110 VAL A N 1
ATOM 842 C CA . VAL A 1 110 ? -21.836 4.537 14.566 1.00 75.50 110 VAL A CA 1
ATOM 843 C C . VAL A 1 110 ? -21.364 3.290 13.822 1.00 75.50 110 VAL A C 1
ATOM 845 O O . VAL A 1 110 ? -20.408 3.386 13.054 1.00 75.50 110 VAL A O 1
ATOM 848 N N . MET A 1 111 ? -22.074 2.169 13.957 1.00 74.75 111 MET A N 1
ATOM 849 C CA . MET A 1 111 ? -21.757 0.917 13.268 1.00 74.75 111 MET A CA 1
ATOM 850 C C . MET A 1 111 ? -21.778 1.080 11.742 1.00 74.75 111 MET A C 1
ATOM 852 O O . MET A 1 111 ? -20.831 0.691 11.062 1.00 74.75 111 MET A O 1
ATOM 856 N N . ASP A 1 112 ? -22.797 1.747 11.195 1.00 73.81 112 ASP A N 1
ATOM 857 C CA . ASP A 1 112 ? -22.898 2.023 9.757 1.00 73.81 112 ASP A CA 1
ATOM 858 C C . ASP A 1 112 ? -21.738 2.885 9.242 1.00 73.81 112 ASP A C 1
ATOM 860 O O . ASP A 1 112 ? -21.230 2.670 8.137 1.00 73.81 112 ASP A O 1
ATOM 864 N N . ARG A 1 113 ? -21.293 3.867 10.037 1.00 68.94 113 ARG A N 1
ATOM 865 C CA . ARG A 1 113 ? -20.111 4.680 9.714 1.00 68.94 113 ARG A CA 1
ATOM 866 C C . ARG A 1 113 ? -18.833 3.844 9.757 1.00 68.94 113 ARG A C 1
ATOM 868 O O . ARG A 1 113 ? -17.999 3.984 8.864 1.00 68.94 113 ARG A O 1
ATOM 875 N N . HIS A 1 114 ? -18.696 2.973 10.753 1.00 67.00 114 HIS A N 1
ATOM 876 C CA . HIS A 1 114 ? -17.536 2.101 10.916 1.00 67.00 114 HIS A CA 1
ATOM 877 C C . HIS A 1 114 ? -17.423 1.087 9.772 1.00 67.00 114 HIS A C 1
ATOM 879 O O . HIS A 1 114 ? -16.354 0.942 9.183 1.00 67.00 114 HIS A O 1
ATOM 885 N N . ASN A 1 115 ? -18.540 0.468 9.385 1.00 63.84 115 ASN A N 1
ATOM 886 C CA . ASN A 1 115 ? -18.605 -0.468 8.265 1.00 63.84 115 ASN A CA 1
ATOM 887 C C . ASN A 1 115 ? -18.214 0.208 6.944 1.00 63.84 115 ASN A C 1
ATOM 889 O O . ASN A 1 115 ? -17.341 -0.290 6.239 1.00 63.84 115 ASN A O 1
ATOM 893 N N . LYS A 1 116 ? -18.752 1.402 6.657 1.00 66.00 116 LYS A N 1
ATOM 894 C CA . LYS A 1 116 ? -18.384 2.178 5.456 1.00 66.00 116 LYS A CA 1
ATOM 895 C C . LYS A 1 116 ? -16.909 2.590 5.440 1.00 66.00 116 LYS A C 1
ATOM 897 O O . LYS A 1 116 ? -16.272 2.572 4.388 1.00 66.00 116 LYS A O 1
ATOM 902 N N . ALA A 1 117 ? -16.349 2.963 6.593 1.00 54.22 117 ALA A N 1
ATOM 903 C CA . ALA A 1 117 ? -14.929 3.287 6.707 1.00 54.22 117 ALA A CA 1
ATOM 904 C C . ALA A 1 117 ? -14.048 2.048 6.487 1.00 54.22 117 ALA A C 1
ATOM 906 O O . ALA A 1 117 ? -13.031 2.123 5.798 1.00 54.22 117 ALA A O 1
ATOM 907 N N . GLN A 1 118 ? -14.455 0.899 7.022 1.00 51.47 118 GLN A N 1
ATOM 908 C CA . GLN A 1 118 ? -13.732 -0.356 6.871 1.00 51.47 118 GLN A CA 1
ATOM 909 C C . GLN A 1 118 ? -13.782 -0.878 5.430 1.00 51.47 118 GLN A C 1
ATOM 911 O O . GLN A 1 118 ? -12.752 -1.291 4.901 1.00 51.47 118 GLN A O 1
ATOM 916 N N . GLU A 1 119 ? -14.926 -0.767 4.755 1.00 59.78 119 GLU A N 1
ATOM 917 C CA . GLU A 1 119 ? -15.056 -1.045 3.320 1.00 59.78 119 GLU A CA 1
ATOM 918 C C . GLU A 1 119 ? -14.146 -0.140 2.477 1.00 59.78 119 GLU A C 1
ATOM 920 O O . GLU A 1 119 ? -13.465 -0.623 1.573 1.00 59.78 119 GLU A O 1
ATOM 925 N N . ALA A 1 120 ? -14.057 1.153 2.806 1.00 56.41 120 ALA A N 1
ATOM 926 C CA . ALA A 1 120 ? -13.158 2.079 2.121 1.00 56.41 120 ALA A CA 1
ATOM 927 C C . ALA A 1 120 ? -11.673 1.721 2.328 1.00 56.41 120 ALA A C 1
ATOM 929 O O . ALA A 1 120 ? -10.890 1.778 1.379 1.00 56.41 120 ALA A O 1
ATOM 930 N N . VAL A 1 121 ? -11.280 1.307 3.538 1.00 54.56 121 VAL A N 1
ATOM 931 C CA . VAL A 1 121 ? -9.908 0.861 3.843 1.00 54.56 121 VAL A CA 1
ATOM 932 C C . VAL A 1 121 ? -9.568 -0.437 3.112 1.00 54.56 121 VAL A C 1
ATOM 934 O O . VAL A 1 121 ? -8.483 -0.542 2.541 1.00 54.56 121 VAL A O 1
ATOM 937 N N . ILE A 1 122 ? -10.488 -1.405 3.079 1.00 56.09 122 ILE A N 1
ATOM 938 C CA . ILE A 1 122 ? -10.300 -2.672 2.360 1.00 56.09 122 ILE A CA 1
ATOM 939 C C . ILE A 1 122 ? -10.180 -2.406 0.856 1.00 56.09 122 ILE A C 1
ATOM 941 O O . ILE A 1 122 ? -9.222 -2.864 0.243 1.00 56.09 122 ILE A O 1
ATOM 945 N N . ALA A 1 123 ? -11.061 -1.584 0.277 1.00 58.19 123 ALA A N 1
ATOM 946 C CA . ALA A 1 123 ? -10.995 -1.212 -1.137 1.00 58.19 123 ALA A CA 1
ATOM 947 C C . ALA A 1 123 ? -9.686 -0.486 -1.504 1.00 58.19 123 ALA A C 1
ATOM 949 O O . ALA A 1 123 ? -9.135 -0.701 -2.586 1.00 58.19 123 ALA A O 1
ATOM 950 N N . MET A 1 124 ? -9.155 0.349 -0.604 1.00 54.91 124 MET A N 1
ATOM 951 C CA . MET A 1 124 ? -7.841 0.976 -0.780 1.00 54.91 124 MET A CA 1
ATOM 952 C C . MET A 1 124 ? -6.695 -0.034 -0.664 1.00 54.91 124 MET A C 1
ATOM 954 O O . MET A 1 124 ? -5.744 0.053 -1.434 1.00 54.91 124 MET A O 1
ATOM 958 N N . ALA A 1 125 ? -6.772 -0.995 0.258 1.00 50.41 125 ALA A N 1
ATOM 959 C CA . ALA A 1 125 ? -5.755 -2.031 0.430 1.00 50.41 125 ALA A CA 1
ATOM 960 C C . ALA A 1 125 ? -5.693 -2.996 -0.765 1.00 50.41 125 ALA A C 1
ATOM 962 O O . ALA A 1 125 ? -4.598 -3.362 -1.186 1.00 50.41 125 ALA A O 1
ATOM 963 N N . THR A 1 126 ? -6.840 -3.356 -1.350 1.00 55.47 126 THR A N 1
ATOM 964 C CA . THR A 1 126 ? -6.898 -4.212 -2.545 1.00 55.47 126 THR A CA 1
ATOM 965 C C . THR A 1 126 ? -6.263 -3.528 -3.756 1.00 55.47 126 THR A C 1
ATOM 967 O O . THR A 1 126 ? -5.413 -4.132 -4.402 1.00 55.47 126 THR A O 1
ATOM 970 N N . ARG A 1 127 ? -6.569 -2.242 -4.000 1.00 57.88 127 ARG A N 1
ATOM 971 C CA . ARG A 1 127 ? -5.915 -1.457 -5.069 1.00 57.88 127 ARG A CA 1
ATOM 972 C C . ARG A 1 127 ? -4.402 -1.351 -4.871 1.00 57.88 127 ARG A C 1
ATOM 974 O O . ARG A 1 127 ? -3.636 -1.516 -5.811 1.00 57.88 127 ARG A O 1
ATOM 981 N N . ARG A 1 128 ? -3.965 -1.160 -3.623 1.00 51.28 128 ARG A N 1
ATOM 982 C CA . ARG A 1 128 ? -2.539 -1.091 -3.277 1.00 51.28 128 ARG A CA 1
ATOM 983 C C . ARG A 1 128 ? -1.809 -2.416 -3.514 1.00 51.28 128 ARG A C 1
ATOM 985 O O . ARG A 1 128 ? -0.650 -2.407 -3.906 1.00 51.28 128 ARG A O 1
ATOM 992 N N . GLY A 1 129 ? -2.468 -3.552 -3.274 1.00 51.72 129 GLY A N 1
ATOM 993 C CA . GLY A 1 129 ? -1.892 -4.883 -3.492 1.00 51.72 129 GLY A CA 1
ATOM 994 C C . GLY A 1 129 ? -1.604 -5.187 -4.965 1.00 51.72 129 GLY A C 1
ATOM 995 O O . GLY A 1 129 ? -0.561 -5.759 -5.274 1.00 51.72 129 GLY A O 1
ATOM 996 N N . GLU A 1 130 ? -2.484 -4.753 -5.869 1.00 57.44 130 GLU A N 1
ATOM 997 C CA . GLU A 1 130 ? -2.287 -4.886 -7.319 1.00 57.44 130 GLU A CA 1
ATOM 998 C C . GLU A 1 130 ? -1.132 -3.999 -7.813 1.00 57.44 130 GLU A C 1
ATOM 1000 O O . GLU A 1 130 ? -0.274 -4.463 -8.561 1.00 57.44 130 GLU A O 1
ATOM 1005 N N . GLU A 1 131 ? -1.041 -2.756 -7.329 1.00 57.66 131 GLU A N 1
ATOM 1006 C CA . GLU A 1 131 ? 0.056 -1.829 -7.651 1.00 57.66 131 GLU A CA 1
ATOM 1007 C C . GLU A 1 131 ? 1.430 -2.346 -7.177 1.00 57.66 131 GLU A C 1
ATOM 1009 O O . GLU A 1 131 ? 2.420 -2.248 -7.909 1.00 57.66 131 GLU A O 1
ATOM 1014 N N . HIS A 1 132 ? 1.502 -2.932 -5.975 1.00 59.81 132 HIS A N 1
ATOM 1015 C CA . HIS A 1 132 ? 2.752 -3.458 -5.415 1.00 59.81 132 HIS A CA 1
ATOM 1016 C C . HIS A 1 132 ? 3.292 -4.676 -6.176 1.00 59.81 132 HIS A C 1
ATOM 1018 O O . HIS A 1 132 ? 4.507 -4.796 -6.343 1.00 59.81 132 HIS A O 1
ATOM 1024 N N . HIS A 1 133 ? 2.417 -5.528 -6.718 1.00 68.38 133 HIS A N 1
ATOM 1025 C CA . HIS A 1 133 ? 2.834 -6.723 -7.453 1.00 68.38 133 HIS A CA 1
ATOM 1026 C C . HIS A 1 133 ? 3.708 -6.388 -8.677 1.00 68.38 133 HIS A C 1
ATOM 1028 O O . HIS A 1 133 ? 4.702 -7.063 -8.949 1.00 68.38 133 HIS A O 1
ATOM 1034 N N . PHE A 1 134 ? 3.388 -5.312 -9.402 1.00 69.81 134 PHE A N 1
ATOM 1035 C CA . PHE A 1 134 ? 4.154 -4.895 -10.581 1.00 69.81 134 PHE A CA 1
ATOM 1036 C C . PHE A 1 134 ? 5.548 -4.367 -10.233 1.00 69.81 134 PHE A C 1
ATOM 1038 O O . PHE A 1 134 ? 6.527 -4.655 -10.927 1.00 69.81 134 PHE A O 1
ATOM 1045 N N . GLU A 1 135 ? 5.646 -3.586 -9.158 1.00 76.75 135 GLU A N 1
ATOM 1046 C CA . GLU A 1 135 ? 6.922 -3.036 -8.707 1.00 76.75 135 GLU A CA 1
ATOM 1047 C C . GLU A 1 135 ? 7.844 -4.140 -8.170 1.00 76.75 135 GLU A C 1
ATOM 1049 O O . GLU A 1 135 ? 9.049 -4.106 -8.433 1.00 76.75 135 GLU A O 1
ATOM 1054 N N . ASP A 1 136 ? 7.289 -5.158 -7.511 1.00 79.88 136 ASP A N 1
ATOM 1055 C CA . ASP A 1 136 ? 8.038 -6.318 -7.024 1.00 79.88 136 ASP A CA 1
ATOM 1056 C C . ASP A 1 136 ? 8.638 -7.147 -8.168 1.00 79.88 136 ASP A C 1
ATOM 1058 O O . ASP A 1 136 ? 9.832 -7.465 -8.132 1.00 79.88 136 ASP A O 1
ATOM 1062 N N . VAL A 1 137 ? 7.866 -7.414 -9.230 1.00 78.69 137 VAL A N 1
ATOM 1063 C CA . VAL A 1 137 ? 8.374 -8.114 -10.425 1.00 78.69 137 VAL A CA 1
ATOM 1064 C C . VAL A 1 137 ? 9.513 -7.332 -11.080 1.00 78.69 137 VAL A C 1
ATOM 1066 O O . VAL A 1 137 ? 10.579 -7.890 -11.353 1.00 78.69 137 VAL A O 1
ATOM 1069 N N . LEU A 1 138 ? 9.335 -6.025 -11.305 1.00 83.56 138 LEU A N 1
ATOM 1070 C CA . LEU A 1 138 ? 10.386 -5.193 -11.895 1.00 83.56 138 LEU A CA 1
ATOM 1071 C C . LEU A 1 138 ? 11.634 -5.147 -11.006 1.00 83.56 138 LEU A C 1
ATOM 1073 O O . LEU A 1 138 ? 12.756 -5.232 -11.507 1.00 83.56 138 LEU A O 1
ATOM 1077 N N . ASN A 1 139 ? 11.466 -5.054 -9.686 1.00 86.19 139 ASN A N 1
ATOM 1078 C CA . ASN A 1 139 ? 12.581 -5.087 -8.745 1.00 86.19 139 ASN A CA 1
ATOM 1079 C C . ASN A 1 139 ? 13.347 -6.413 -8.799 1.00 86.19 139 ASN A C 1
ATOM 1081 O O . ASN A 1 139 ? 14.580 -6.396 -8.736 1.00 86.19 139 ASN A O 1
ATOM 1085 N N . GLN A 1 140 ? 12.648 -7.539 -8.953 1.00 84.81 140 GLN A N 1
ATOM 1086 C CA . GLN A 1 140 ? 13.268 -8.851 -9.113 1.00 84.81 140 GLN A CA 1
ATOM 1087 C C . GLN A 1 140 ? 14.107 -8.922 -10.396 1.00 84.81 140 GLN A C 1
ATOM 1089 O O . GLN A 1 140 ? 15.272 -9.320 -10.338 1.00 84.81 140 GLN A O 1
ATOM 1094 N N . ILE A 1 141 ? 13.570 -8.449 -11.525 1.00 84.62 141 ILE A N 1
ATOM 1095 C CA . ILE A 1 141 ? 14.290 -8.400 -12.809 1.00 84.62 141 ILE A CA 1
ATOM 1096 C C . ILE A 1 141 ? 15.534 -7.511 -12.705 1.00 84.62 141 ILE A C 1
ATOM 1098 O O . ILE A 1 141 ? 16.630 -7.904 -13.108 1.00 84.62 141 ILE A O 1
ATOM 1102 N N . VAL A 1 142 ? 15.400 -6.323 -12.109 1.00 89.44 142 VAL A N 1
ATOM 1103 C CA . VAL A 1 142 ? 16.522 -5.399 -11.884 1.00 89.44 142 VAL A CA 1
ATOM 1104 C C . VAL A 1 142 ? 17.605 -6.051 -11.015 1.00 89.44 142 VAL A C 1
ATOM 1106 O O . VAL A 1 142 ? 18.798 -5.889 -11.292 1.00 89.44 142 VAL A O 1
ATOM 1109 N N . ALA A 1 143 ? 17.220 -6.786 -9.968 1.00 87.62 143 ALA A N 1
ATOM 1110 C CA . ALA A 1 143 ? 18.154 -7.485 -9.089 1.00 87.62 143 ALA A CA 1
ATOM 1111 C C . ALA A 1 143 ? 18.887 -8.625 -9.813 1.00 87.62 143 ALA A C 1
ATOM 1113 O O . ALA A 1 143 ? 20.107 -8.750 -9.678 1.00 87.62 143 ALA A O 1
ATOM 1114 N N . GLU A 1 144 ? 18.173 -9.413 -10.617 1.00 86.56 144 GLU A N 1
ATOM 1115 C CA . GLU A 1 144 ? 18.759 -10.484 -11.420 1.00 86.56 144 GLU A CA 1
ATOM 1116 C C . GLU A 1 144 ? 19.749 -9.932 -12.452 1.00 86.56 144 GLU A C 1
ATOM 1118 O O . GLU A 1 144 ? 20.883 -10.408 -12.550 1.00 86.56 144 GLU A O 1
ATOM 1123 N N . ILE A 1 145 ? 19.363 -8.879 -13.176 1.00 86.44 145 ILE A N 1
ATOM 1124 C CA . ILE A 1 145 ? 20.233 -8.210 -14.145 1.00 86.44 145 ILE A CA 1
ATOM 1125 C C . ILE A 1 145 ? 21.487 -7.679 -13.458 1.00 86.44 145 ILE A C 1
ATOM 1127 O O . ILE A 1 145 ? 22.594 -7.947 -13.921 1.00 86.44 145 ILE A O 1
ATOM 1131 N N . ARG A 1 146 ? 21.348 -6.996 -12.316 1.00 89.50 146 ARG A N 1
ATOM 1132 C CA . ARG A 1 146 ? 22.498 -6.526 -11.531 1.00 89.50 146 ARG A CA 1
ATOM 1133 C C . ARG A 1 146 ? 23.440 -7.673 -11.176 1.00 89.50 146 ARG A C 1
ATOM 1135 O O . ARG A 1 146 ? 24.658 -7.520 -11.283 1.00 89.50 146 ARG A O 1
ATOM 1142 N N . HIS A 1 147 ? 22.888 -8.811 -10.757 1.00 87.88 147 HIS A N 1
ATOM 1143 C CA . HIS A 1 147 ? 23.680 -9.990 -10.443 1.00 87.88 147 HIS A CA 1
ATOM 1144 C C . HIS A 1 147 ? 24.425 -10.493 -11.685 1.00 87.88 147 HIS A C 1
ATOM 1146 O O . HIS A 1 147 ? 25.646 -10.625 -11.636 1.00 87.88 147 HIS A O 1
ATOM 1152 N N . ARG A 1 148 ? 23.744 -10.656 -12.825 1.00 84.00 148 ARG A N 1
ATOM 1153 C CA . ARG A 1 148 ? 24.371 -11.066 -14.093 1.00 84.00 148 ARG A CA 1
ATOM 1154 C C . ARG A 1 148 ? 25.494 -10.113 -14.517 1.00 84.00 148 ARG A C 1
ATOM 1156 O O . ARG A 1 148 ? 26.602 -10.574 -14.770 1.00 84.00 148 ARG A O 1
ATOM 1163 N N . VAL A 1 149 ? 25.258 -8.796 -14.500 1.00 87.38 149 VAL A N 1
ATOM 1164 C CA . VAL A 1 149 ? 26.278 -7.767 -14.795 1.00 87.38 149 VAL A CA 1
ATOM 1165 C C . VAL A 1 149 ? 27.507 -7.924 -13.896 1.00 87.38 149 VAL A C 1
ATOM 1167 O O . VAL A 1 149 ? 28.640 -7.795 -14.361 1.00 87.38 149 VAL A O 1
ATOM 1170 N N . SER A 1 150 ? 27.301 -8.212 -12.608 1.00 88.75 150 SER A N 1
ATOM 1171 C CA . SER A 1 150 ? 28.393 -8.338 -11.636 1.00 88.75 150 SER A CA 1
ATOM 1172 C C . SER A 1 150 ? 29.309 -9.540 -11.894 1.00 88.75 150 SER A C 1
ATOM 1174 O O . SER A 1 150 ? 30.491 -9.476 -11.563 1.00 88.75 150 SER A O 1
ATOM 1176 N N . GLN A 1 151 ? 28.779 -10.603 -12.508 1.00 89.38 151 GLN A N 1
ATOM 1177 C CA . GLN A 1 151 ? 29.494 -11.854 -12.783 1.00 89.38 151 GLN A CA 1
ATOM 1178 C C . GLN A 1 151 ? 30.263 -11.845 -14.113 1.00 89.38 151 GLN A C 1
ATOM 1180 O O . GLN A 1 151 ? 31.051 -12.753 -14.371 1.00 89.38 151 GLN A O 1
ATOM 1185 N N . VAL A 1 152 ? 30.066 -10.837 -14.971 1.00 88.69 152 VAL A N 1
ATOM 1186 C CA . VAL A 1 152 ? 30.728 -10.782 -16.282 1.00 88.69 152 VAL A CA 1
ATOM 1187 C C . VAL A 1 152 ? 32.137 -10.201 -16.178 1.00 88.69 152 VAL A C 1
ATOM 1189 O O . VAL A 1 152 ? 32.352 -9.080 -15.702 1.00 88.69 152 VAL A O 1
ATOM 1192 N N . HIS A 1 153 ? 33.108 -10.980 -16.658 1.00 86.88 153 HIS A N 1
ATOM 1193 C CA . HIS A 1 153 ? 34.494 -10.549 -16.797 1.00 86.88 153 HIS A CA 1
ATOM 1194 C C . HIS A 1 153 ? 34.611 -9.486 -17.895 1.00 86.88 153 HIS A C 1
ATOM 1196 O O . HIS A 1 153 ? 33.875 -9.521 -18.876 1.00 86.88 153 HIS A O 1
ATOM 1202 N N . GLU A 1 154 ? 35.514 -8.519 -17.722 1.00 88.50 154 GLU A N 1
ATOM 1203 C CA . GLU A 1 154 ? 35.760 -7.464 -18.721 1.00 88.50 154 GLU A CA 1
ATOM 1204 C C . GLU A 1 154 ? 34.516 -6.635 -19.115 1.00 88.50 154 GLU A C 1
ATOM 1206 O O . GLU A 1 154 ? 34.462 -6.051 -20.194 1.00 88.50 154 GLU A O 1
ATOM 1211 N N . ARG A 1 155 ? 33.524 -6.499 -18.222 1.00 83.69 155 ARG A N 1
ATOM 1212 C CA . ARG A 1 155 ? 32.275 -5.726 -18.442 1.00 83.69 155 ARG A CA 1
ATOM 1213 C C . ARG A 1 155 ? 32.453 -4.247 -18.835 1.00 83.69 155 ARG A C 1
ATOM 1215 O O . ARG A 1 155 ? 31.485 -3.581 -19.204 1.00 83.69 155 ARG A O 1
ATOM 1222 N N . MET A 1 156 ? 33.670 -3.717 -18.703 1.00 84.88 156 MET A N 1
ATOM 1223 C CA . MET A 1 156 ? 34.031 -2.362 -19.132 1.00 84.88 156 MET A CA 1
ATOM 1224 C C . MET A 1 156 ? 34.315 -2.281 -20.638 1.00 84.88 156 MET A C 1
ATOM 1226 O O . MET A 1 156 ? 34.329 -1.186 -21.194 1.00 84.88 156 MET A O 1
ATOM 1230 N N . LEU A 1 157 ? 34.534 -3.417 -21.310 1.00 91.94 157 LEU A N 1
ATOM 1231 C CA . LEU A 1 157 ? 34.763 -3.453 -22.749 1.00 91.94 157 LEU A CA 1
ATOM 1232 C C . LEU A 1 157 ? 33.451 -3.178 -23.508 1.00 91.94 157 LEU A C 1
ATOM 1234 O O . LEU A 1 157 ? 32.456 -3.876 -23.272 1.00 91.94 157 LEU A O 1
ATOM 1238 N N . PRO A 1 158 ? 33.430 -2.224 -24.461 1.00 90.56 158 PRO A N 1
ATOM 1239 C CA . PRO A 1 158 ? 32.213 -1.840 -25.181 1.00 90.56 158 PRO A CA 1
ATOM 1240 C C . PRO A 1 158 ? 31.493 -3.006 -25.872 1.00 90.56 158 PRO A C 1
ATOM 1242 O O . PRO A 1 158 ? 30.270 -3.092 -25.828 1.00 90.56 158 PRO A O 1
ATOM 1245 N N . GLN A 1 159 ? 32.238 -3.941 -26.465 1.00 93.19 159 GLN A N 1
ATOM 1246 C CA . GLN A 1 159 ? 31.690 -5.119 -27.140 1.00 93.19 159 GLN A CA 1
ATOM 1247 C C . GLN A 1 159 ? 31.036 -6.120 -26.176 1.00 93.19 159 GLN A C 1
ATOM 1249 O O . GLN A 1 159 ? 30.017 -6.723 -26.515 1.00 93.19 159 GLN A O 1
ATOM 1254 N N . VAL A 1 160 ? 31.592 -6.277 -24.969 1.00 90.38 160 VAL A N 1
ATOM 1255 C CA . VAL A 1 160 ? 31.033 -7.150 -23.924 1.00 90.38 160 VAL A CA 1
ATOM 1256 C C . VAL A 1 160 ? 29.746 -6.534 -23.390 1.00 90.38 160 VAL A C 1
ATOM 1258 O O . VAL A 1 160 ? 28.729 -7.210 -23.278 1.00 90.38 160 VAL A O 1
ATOM 1261 N N . ARG A 1 161 ? 29.766 -5.223 -23.145 1.00 88.81 161 ARG A N 1
ATOM 1262 C CA . ARG A 1 161 ? 28.619 -4.445 -22.671 1.00 88.81 161 ARG A CA 1
ATOM 1263 C C . ARG A 1 161 ? 27.466 -4.421 -23.672 1.00 88.81 161 ARG A C 1
ATOM 1265 O O . ARG A 1 161 ? 26.323 -4.628 -23.280 1.00 88.81 161 ARG A O 1
ATOM 1272 N N . ALA A 1 162 ? 27.763 -4.236 -24.959 1.00 91.25 162 ALA A N 1
ATOM 1273 C CA . ALA A 1 162 ? 26.762 -4.299 -26.021 1.00 91.25 162 ALA A CA 1
ATOM 1274 C C . ALA A 1 162 ? 26.085 -5.676 -26.075 1.00 91.25 162 ALA A C 1
ATOM 1276 O O . ALA A 1 162 ? 24.864 -5.752 -26.161 1.00 91.25 162 ALA A O 1
ATOM 1277 N N . ARG A 1 163 ? 26.865 -6.760 -25.964 1.00 90.50 163 ARG A N 1
ATOM 1278 C CA . ARG A 1 163 ? 26.322 -8.124 -25.921 1.00 90.50 163 ARG A CA 1
ATOM 1279 C C . ARG A 1 163 ? 25.443 -8.343 -24.693 1.00 90.50 163 ARG A C 1
ATOM 1281 O O . ARG A 1 163 ? 24.311 -8.775 -24.839 1.00 90.50 163 ARG A O 1
ATOM 1288 N N . LEU A 1 164 ? 25.929 -7.950 -23.519 1.00 89.31 164 LEU A N 1
ATOM 1289 C CA . LEU A 1 164 ? 25.189 -8.073 -22.267 1.00 89.31 164 LEU A CA 1
ATOM 1290 C C . LEU A 1 164 ? 23.842 -7.338 -22.312 1.00 89.31 164 LEU A C 1
ATOM 1292 O O . LEU A 1 164 ? 22.830 -7.870 -21.871 1.00 89.31 164 LEU A O 1
ATOM 1296 N N . MET A 1 165 ? 23.831 -6.123 -22.868 1.00 91.88 165 MET A N 1
ATOM 1297 C CA . MET A 1 165 ? 22.610 -5.347 -23.064 1.00 91.88 165 MET A CA 1
ATOM 1298 C C . MET A 1 165 ? 21.629 -6.094 -23.973 1.00 91.88 165 MET A C 1
ATOM 1300 O O . MET A 1 165 ? 20.474 -6.272 -23.598 1.00 91.88 165 MET A O 1
ATOM 1304 N N . LEU A 1 166 ? 22.087 -6.563 -25.138 1.00 91.25 166 LEU A N 1
ATOM 1305 C CA . LEU A 1 166 ? 21.249 -7.296 -26.091 1.00 91.25 166 LEU A CA 1
ATOM 1306 C C . LEU A 1 166 ? 20.710 -8.614 -25.515 1.00 91.25 166 LEU A C 1
ATOM 1308 O O . LEU A 1 166 ? 19.575 -8.974 -25.811 1.00 91.25 166 LEU A O 1
ATOM 1312 N N . ASP A 1 167 ? 21.477 -9.292 -24.660 1.00 88.50 167 ASP A N 1
ATOM 1313 C CA . ASP A 1 167 ? 21.048 -10.522 -23.984 1.00 88.50 167 ASP A CA 1
ATOM 1314 C C . ASP A 1 167 ? 19.930 -10.267 -22.951 1.00 88.50 167 ASP A C 1
ATOM 1316 O O . ASP A 1 167 ? 19.144 -11.165 -22.654 1.00 88.50 167 ASP A O 1
ATOM 1320 N N . MET A 1 168 ? 19.844 -9.052 -22.394 1.00 86.00 168 MET A N 1
ATOM 1321 C CA . MET A 1 168 ? 18.851 -8.664 -21.379 1.00 86.00 168 MET A CA 1
ATOM 1322 C C . MET A 1 168 ? 17.570 -8.070 -21.973 1.00 86.00 168 MET A C 1
ATOM 1324 O O . MET A 1 168 ? 16.526 -8.088 -21.321 1.00 86.00 168 MET A O 1
ATOM 1328 N N . VAL A 1 169 ? 17.639 -7.547 -23.200 1.00 90.88 169 VAL A N 1
ATOM 1329 C CA . VAL A 1 169 ? 16.511 -6.916 -23.902 1.00 90.88 169 VAL A CA 1
ATOM 1330 C C . VAL A 1 169 ? 15.259 -7.808 -23.976 1.00 90.88 169 VAL A C 1
ATOM 1332 O O . VAL A 1 169 ? 14.186 -7.279 -23.692 1.00 90.88 169 VAL A O 1
ATOM 1335 N N . PRO A 1 170 ? 15.337 -9.124 -24.277 1.00 88.75 170 PRO A N 1
ATOM 1336 C CA . PRO A 1 170 ? 14.151 -9.982 -24.313 1.00 88.75 170 PRO A CA 1
ATOM 1337 C C . PRO A 1 170 ? 13.396 -10.020 -22.981 1.00 88.75 170 PRO A C 1
ATOM 1339 O O . PRO A 1 170 ? 12.201 -9.767 -22.952 1.00 88.75 170 PRO A O 1
ATOM 1342 N N . SER A 1 171 ? 14.097 -10.222 -21.859 1.00 83.81 171 SER A N 1
ATOM 1343 C CA . SER A 1 171 ? 13.462 -10.275 -20.533 1.00 83.81 171 SER A CA 1
ATOM 1344 C C . SER A 1 171 ? 12.798 -8.954 -20.140 1.00 83.81 171 SER A C 1
ATOM 1346 O O . SER A 1 171 ? 11.802 -8.951 -19.422 1.00 83.81 171 SER A O 1
ATOM 1348 N N . LEU A 1 172 ? 13.341 -7.824 -20.603 1.00 87.06 172 LEU A N 1
ATOM 1349 C CA . LEU A 1 172 ? 12.746 -6.508 -20.372 1.00 87.06 172 LEU A CA 1
ATOM 1350 C C . LEU A 1 172 ? 11.543 -6.248 -21.274 1.00 87.06 172 LEU A C 1
ATOM 1352 O O . LEU A 1 172 ? 10.574 -5.660 -20.807 1.00 87.06 172 LEU A O 1
ATOM 1356 N N . ALA A 1 173 ? 11.585 -6.709 -22.525 1.00 88.94 173 ALA A N 1
ATOM 1357 C CA . ALA A 1 173 ? 10.445 -6.662 -23.433 1.00 88.94 173 ALA A CA 1
ATOM 1358 C C . ALA A 1 173 ? 9.280 -7.519 -22.913 1.00 88.94 173 ALA A C 1
ATOM 1360 O O . ALA A 1 173 ? 8.155 -7.034 -22.869 1.00 88.94 173 ALA A O 1
ATOM 1361 N N . ASP A 1 174 ? 9.558 -8.733 -22.432 1.00 84.56 174 ASP A N 1
ATOM 1362 C CA . ASP A 1 174 ? 8.547 -9.628 -21.854 1.00 84.56 174 ASP A CA 1
ATOM 1363 C C . ASP A 1 174 ? 7.903 -9.016 -20.601 1.00 84.56 174 ASP A C 1
ATOM 1365 O O . ASP A 1 174 ? 6.686 -9.071 -20.420 1.00 84.56 174 ASP A O 1
ATOM 1369 N N . ALA A 1 175 ? 8.713 -8.393 -19.738 1.00 82.69 175 ALA A N 1
ATOM 1370 C CA . ALA A 1 175 ? 8.214 -7.674 -18.572 1.00 82.69 175 ALA A CA 1
ATOM 1371 C C . ALA A 1 175 ? 7.350 -6.478 -18.976 1.00 82.69 175 ALA A C 1
ATOM 1373 O O . ALA A 1 175 ? 6.310 -6.243 -18.369 1.00 82.69 175 ALA A O 1
ATOM 1374 N N . GLU A 1 176 ? 7.757 -5.741 -20.009 1.00 84.12 176 GLU A N 1
ATOM 1375 C CA . GLU A 1 176 ? 6.974 -4.643 -20.560 1.00 84.12 176 GLU A CA 1
ATOM 1376 C C . GLU A 1 176 ? 5.612 -5.126 -21.053 1.00 84.12 176 GLU A C 1
ATOM 1378 O O . GLU A 1 176 ? 4.582 -4.611 -20.624 1.00 84.12 176 GLU A O 1
ATOM 1383 N N . ASP A 1 177 ? 5.600 -6.157 -21.895 1.00 83.19 177 ASP A N 1
ATOM 1384 C CA . ASP A 1 177 ? 4.368 -6.733 -22.411 1.00 83.19 177 ASP A CA 1
ATOM 1385 C C . ASP A 1 177 ? 3.473 -7.199 -21.264 1.00 83.19 177 ASP A C 1
ATOM 1387 O O . ASP A 1 177 ? 2.312 -6.812 -21.241 1.00 83.19 177 ASP A O 1
ATOM 1391 N N . MET A 1 178 ? 4.008 -7.923 -20.273 1.00 75.88 178 MET A N 1
ATOM 1392 C CA . MET A 1 178 ? 3.254 -8.385 -19.102 1.00 75.88 178 MET A CA 1
ATOM 1393 C C . MET A 1 178 ? 2.666 -7.236 -18.266 1.00 75.88 178 MET A C 1
ATOM 1395 O O . MET A 1 178 ? 1.524 -7.327 -17.823 1.00 75.88 178 MET A O 1
ATOM 1399 N N . LEU A 1 179 ? 3.417 -6.151 -18.049 1.00 72.38 179 LEU A N 1
ATOM 1400 C CA . LEU A 1 179 ? 2.952 -5.001 -17.262 1.00 72.38 179 LEU A CA 1
ATOM 1401 C C . LEU A 1 179 ? 1.901 -4.147 -17.986 1.00 72.38 179 LEU A C 1
ATOM 1403 O O . LEU A 1 179 ? 1.165 -3.409 -17.329 1.00 72.38 179 LEU A O 1
ATOM 1407 N N . PHE A 1 180 ? 1.848 -4.203 -19.316 1.00 76.31 180 PHE A N 1
ATOM 1408 C CA . PHE A 1 180 ? 0.996 -3.332 -20.126 1.00 76.31 180 PHE A CA 1
ATOM 1409 C C . PHE A 1 180 ? -0.134 -4.073 -20.869 1.00 76.31 180 PHE A C 1
ATOM 1411 O O . PHE A 1 180 ? -0.797 -3.446 -21.694 1.00 76.31 180 PHE A O 1
ATOM 1418 N N . GLN A 1 181 ? -0.402 -5.357 -20.567 1.00 66.19 181 GLN A N 1
ATOM 1419 C CA . GLN A 1 181 ? -1.447 -6.154 -21.246 1.00 66.19 181 GLN A CA 1
ATOM 1420 C C . GLN A 1 181 ? -2.863 -5.578 -21.085 1.00 66.19 181 GLN A C 1
ATOM 1422 O O . GLN A 1 181 ? -3.595 -5.503 -22.070 1.00 66.19 181 GLN A O 1
ATOM 1427 N N . ASP A 1 182 ? -3.242 -5.154 -19.874 1.00 57.22 182 ASP A N 1
ATOM 1428 C CA . ASP A 1 182 ? -4.643 -4.819 -19.564 1.00 57.22 182 ASP A CA 1
ATOM 1429 C C . ASP A 1 182 ? -4.967 -3.318 -19.640 1.00 57.22 182 ASP A C 1
ATOM 1431 O O . ASP A 1 182 ? -6.093 -2.945 -19.968 1.00 57.22 182 ASP A O 1
ATOM 1435 N N . ALA A 1 183 ? -3.991 -2.440 -19.384 1.00 58.47 183 ALA A N 1
ATOM 1436 C CA . ALA A 1 183 ? -4.048 -1.008 -19.684 1.00 58.47 183 ALA A CA 1
ATOM 1437 C C . ALA A 1 183 ? -2.704 -0.335 -19.374 1.00 58.47 183 ALA A C 1
ATOM 1439 O O . ALA A 1 183 ? -2.120 -0.520 -18.305 1.00 58.47 183 ALA A O 1
ATOM 1440 N N . GL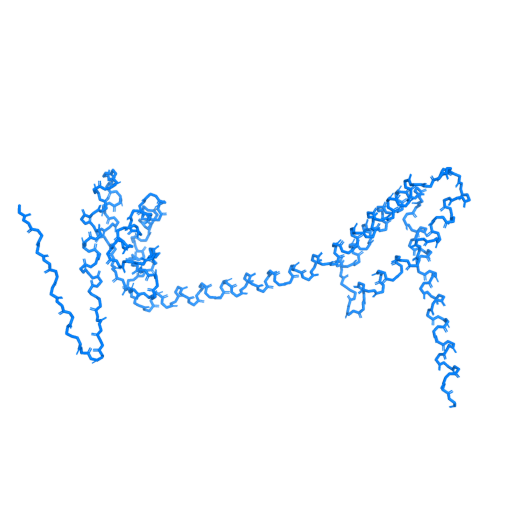U A 1 184 ? -2.252 0.552 -20.258 1.00 70.50 184 GLU A N 1
ATOM 1441 C CA . GLU A 1 184 ? -1.137 1.452 -19.970 1.00 70.50 184 GLU A CA 1
ATOM 1442 C C . GLU A 1 184 ? -1.515 2.497 -18.905 1.00 70.50 184 GLU A C 1
ATOM 1444 O O . GLU A 1 184 ? -1.970 3.602 -19.215 1.00 70.50 184 GLU A O 1
ATOM 1449 N N . THR A 1 185 ? -1.298 2.180 -17.628 1.00 77.81 185 THR A N 1
ATOM 1450 C CA . THR A 1 185 ? -1.462 3.154 -16.544 1.00 77.81 185 THR A CA 1
ATOM 1451 C C . THR A 1 185 ? -0.259 4.101 -16.460 1.00 77.81 185 THR A C 1
ATOM 1453 O O . THR A 1 185 ? 0.869 3.808 -16.868 1.00 77.81 185 THR A O 1
ATOM 1456 N N . ARG A 1 186 ? -0.477 5.304 -15.913 1.00 78.38 186 ARG A N 1
ATOM 1457 C CA . ARG A 1 186 ? 0.610 6.272 -15.673 1.00 78.38 186 ARG A CA 1
ATOM 1458 C C . ARG A 1 186 ? 1.656 5.727 -14.692 1.00 78.38 186 ARG A C 1
ATOM 1460 O O . ARG A 1 186 ? 2.812 6.147 -14.730 1.00 78.38 186 ARG A O 1
ATOM 1467 N N . GLU A 1 187 ? 1.246 4.836 -13.800 1.00 77.44 187 GLU A N 1
ATOM 1468 C CA . GLU A 1 187 ? 2.092 4.258 -12.761 1.00 77.44 187 GLU A CA 1
ATOM 1469 C C . GLU A 1 187 ? 2.975 3.141 -13.302 1.00 77.44 187 GLU A C 1
ATOM 1471 O O . GLU A 1 187 ? 4.180 3.187 -13.050 1.00 77.44 187 GLU A O 1
ATOM 1476 N N . SER A 1 188 ? 2.450 2.241 -14.140 1.00 78.44 188 SER A N 1
ATOM 1477 C CA . SER A 1 188 ? 3.264 1.213 -14.801 1.00 78.44 188 SER A CA 1
ATOM 1478 C C . SER A 1 188 ? 4.328 1.832 -15.718 1.00 78.44 188 SER A C 1
ATOM 1480 O O . SER A 1 188 ? 5.489 1.426 -15.668 1.00 78.44 188 SER A O 1
ATOM 1482 N N . LYS A 1 189 ? 4.012 2.928 -16.429 1.00 83.94 189 LYS A N 1
ATOM 1483 C CA . LYS A 1 189 ? 5.010 3.719 -17.190 1.00 83.94 189 LYS A CA 1
ATOM 1484 C C . LYS A 1 189 ? 6.129 4.277 -16.315 1.00 83.94 189 LYS A C 1
ATOM 1486 O O . LYS A 1 189 ? 7.298 4.251 -16.693 1.00 83.94 189 LYS A O 1
ATOM 1491 N N . ARG A 1 190 ? 5.785 4.795 -15.134 1.00 86.75 190 ARG A N 1
ATOM 1492 C CA . ARG A 1 190 ? 6.770 5.329 -14.182 1.00 86.75 190 ARG A CA 1
ATOM 1493 C C . ARG A 1 190 ? 7.622 4.221 -13.575 1.00 86.75 190 ARG A C 1
ATOM 1495 O O . ARG A 1 190 ? 8.826 4.414 -13.443 1.00 86.75 190 ARG A O 1
ATOM 1502 N N . ALA A 1 191 ? 7.018 3.096 -13.204 1.00 85.75 191 ALA A N 1
ATOM 1503 C CA . ALA A 1 191 ? 7.728 1.949 -12.652 1.00 85.75 191 ALA A CA 1
ATOM 1504 C C . ALA A 1 191 ? 8.723 1.379 -13.673 1.00 85.75 191 ALA A C 1
ATOM 1506 O O . ALA A 1 191 ? 9.901 1.216 -13.352 1.00 85.75 191 ALA A O 1
ATOM 1507 N N . MET A 1 192 ? 8.289 1.205 -14.925 1.00 88.44 192 MET A N 1
ATOM 1508 C CA . MET A 1 192 ? 9.154 0.761 -16.017 1.00 88.44 192 MET A CA 1
ATOM 1509 C C . MET A 1 192 ? 10.287 1.756 -16.299 1.00 88.44 192 MET A C 1
ATOM 1511 O O . MET A 1 192 ? 11.446 1.358 -16.366 1.00 88.44 192 MET A O 1
ATOM 1515 N N . SER A 1 193 ? 9.996 3.062 -16.354 1.00 92.12 193 SER A N 1
ATOM 1516 C CA . SER A 1 193 ? 11.030 4.100 -16.498 1.00 92.12 193 SER A CA 1
ATOM 1517 C C . SER A 1 193 ? 12.107 3.987 -15.413 1.00 92.12 193 SER A C 1
ATOM 1519 O O . SER A 1 193 ? 13.293 3.992 -15.730 1.00 92.12 193 SER A O 1
ATOM 1521 N N . ARG A 1 194 ? 11.714 3.812 -14.141 1.00 92.44 194 ARG A N 1
ATOM 1522 C CA . ARG A 1 194 ? 12.665 3.626 -13.029 1.00 92.44 194 ARG A CA 1
ATOM 1523 C C . ARG A 1 194 ? 13.494 2.349 -13.180 1.00 92.44 194 ARG A C 1
ATOM 1525 O O . ARG A 1 194 ? 14.674 2.348 -12.828 1.00 92.44 194 ARG A O 1
ATOM 1532 N N . ALA A 1 195 ? 12.893 1.259 -13.658 1.00 91.50 195 ALA A N 1
ATOM 1533 C CA . ALA A 1 195 ? 13.601 0.005 -13.901 1.00 91.50 195 ALA A CA 1
ATOM 1534 C C . ALA A 1 195 ? 14.648 0.163 -15.016 1.00 91.50 195 ALA A C 1
ATOM 1536 O O . ALA A 1 195 ? 15.809 -0.196 -14.811 1.00 91.50 195 ALA A O 1
ATOM 1537 N N . ILE A 1 196 ? 14.267 0.782 -16.140 1.00 94.19 196 ILE A N 1
ATOM 1538 C CA . ILE A 1 196 ? 15.163 1.099 -17.261 1.00 94.19 196 ILE A CA 1
ATOM 1539 C C . ILE A 1 196 ? 16.325 1.976 -16.785 1.00 94.19 196 ILE A C 1
ATOM 1541 O O . ILE A 1 196 ? 17.473 1.637 -17.060 1.00 94.19 196 ILE A O 1
ATOM 1545 N N . ASP A 1 197 ? 16.065 3.040 -16.019 1.00 95.75 197 ASP A N 1
ATOM 1546 C CA . ASP A 1 197 ? 17.116 3.923 -15.492 1.00 95.75 197 ASP A CA 1
ATOM 1547 C C . ASP A 1 197 ? 18.133 3.163 -14.624 1.00 95.75 197 ASP A C 1
ATOM 1549 O O . ASP A 1 197 ? 19.348 3.324 -14.771 1.00 95.75 197 ASP A O 1
ATOM 1553 N N . ARG A 1 198 ? 17.652 2.285 -13.733 1.00 94.81 198 ARG A N 1
ATOM 1554 C CA . ARG A 1 198 ? 18.516 1.479 -12.852 1.00 94.81 198 ARG A CA 1
ATOM 1555 C C . ARG A 1 198 ? 19.358 0.481 -13.640 1.00 94.81 198 ARG A C 1
ATOM 1557 O O . ARG A 1 198 ? 20.550 0.346 -13.373 1.00 94.81 198 ARG A O 1
ATOM 1564 N N . ILE A 1 199 ? 18.760 -0.205 -14.610 1.00 92.81 199 ILE A N 1
ATOM 1565 C CA . ILE A 1 199 ? 19.470 -1.190 -15.434 1.00 92.81 199 ILE A CA 1
ATOM 1566 C C . ILE A 1 199 ? 20.489 -0.500 -16.337 1.00 92.81 199 ILE A C 1
ATOM 1568 O O . ILE A 1 199 ? 21.640 -0.927 -16.399 1.00 92.81 199 ILE A O 1
ATOM 1572 N N . ALA A 1 200 ? 20.099 0.599 -16.979 1.00 94.31 200 ALA A N 1
ATOM 1573 C CA . ALA A 1 200 ? 20.983 1.414 -17.798 1.00 94.31 200 ALA A CA 1
ATOM 1574 C C . ALA A 1 200 ? 22.187 1.923 -16.992 1.00 94.31 200 ALA A C 1
ATOM 1576 O O . ALA A 1 200 ? 23.308 1.915 -17.497 1.00 94.31 200 ALA A O 1
ATOM 1577 N N . SER A 1 201 ? 21.989 2.262 -15.711 1.00 94.06 201 SER A N 1
ATOM 1578 C CA . SER A 1 201 ? 23.082 2.600 -14.795 1.00 94.06 201 SER A CA 1
ATOM 1579 C C . SER A 1 201 ? 24.050 1.433 -14.562 1.00 94.06 201 SER A C 1
ATOM 1581 O O . SER A 1 201 ? 25.258 1.656 -14.599 1.00 94.06 201 SER A O 1
ATOM 1583 N N . PHE A 1 202 ? 23.571 0.197 -14.377 1.00 91.06 202 PHE A N 1
ATOM 1584 C CA . PHE A 1 202 ? 24.452 -0.977 -14.237 1.00 91.06 202 PHE A CA 1
ATOM 1585 C C . PHE A 1 202 ? 25.209 -1.304 -15.522 1.00 91.06 202 PHE A C 1
ATOM 1587 O O . PHE A 1 202 ? 26.351 -1.757 -15.478 1.00 91.06 202 PHE A O 1
ATOM 1594 N N . LEU A 1 203 ? 24.558 -1.077 -16.659 1.00 89.69 203 LEU A N 1
ATOM 1595 C CA . LEU A 1 203 ? 25.127 -1.259 -17.985 1.00 89.69 203 LEU A CA 1
ATOM 1596 C C . LEU A 1 203 ? 26.013 -0.087 -18.415 1.00 89.69 203 LEU A C 1
ATOM 1598 O O . LEU A 1 203 ? 26.689 -0.213 -19.426 1.00 89.69 203 LEU A O 1
ATOM 1602 N N . GLU A 1 204 ? 26.017 1.031 -17.681 1.00 91.12 204 GLU A N 1
ATOM 1603 C CA . GLU A 1 204 ? 26.673 2.289 -18.060 1.00 91.12 204 GLU A CA 1
ATOM 1604 C C . GLU A 1 204 ? 26.324 2.731 -19.497 1.00 91.12 204 GLU A C 1
ATOM 1606 O O . GLU A 1 204 ? 27.189 3.121 -20.286 1.00 91.12 204 GLU A O 1
ATOM 1611 N N . VAL A 1 205 ? 25.040 2.650 -19.848 1.00 92.12 205 VAL A N 1
ATOM 1612 C CA . VAL A 1 205 ? 24.495 3.143 -21.121 1.00 92.12 205 VAL A CA 1
ATOM 1613 C C . VAL A 1 205 ? 23.431 4.209 -20.857 1.00 92.12 205 VAL A C 1
ATOM 1615 O O . VAL A 1 205 ? 22.818 4.211 -19.790 1.00 92.12 205 VAL A O 1
ATOM 1618 N N . PRO A 1 206 ? 23.164 5.124 -21.805 1.00 95.94 206 PRO A N 1
ATOM 1619 C CA . PRO A 1 206 ? 22.034 6.035 -21.678 1.00 95.94 206 PRO A CA 1
ATOM 1620 C C . PRO A 1 206 ? 20.702 5.260 -21.583 1.00 95.94 206 PRO A C 1
ATOM 1622 O O . PRO A 1 206 ? 20.482 4.363 -22.402 1.00 95.94 206 PRO A O 1
ATOM 1625 N N . PRO A 1 207 ? 19.780 5.620 -20.666 1.00 95.75 207 PRO A N 1
ATOM 1626 C CA . PRO A 1 207 ? 18.481 4.948 -20.525 1.00 95.75 207 PRO A CA 1
ATOM 1627 C C . PRO A 1 207 ? 17.671 4.897 -21.822 1.00 95.75 207 PRO A C 1
ATOM 1629 O O . PRO A 1 207 ? 17.072 3.875 -22.149 1.00 95.75 207 PRO A O 1
ATOM 1632 N N . LEU A 1 208 ? 17.728 5.971 -22.617 1.00 95.88 208 LEU A N 1
ATOM 1633 C CA . LEU A 1 208 ? 17.084 6.033 -23.928 1.00 95.88 208 LEU A CA 1
ATOM 1634 C C . LEU A 1 208 ? 17.614 4.961 -24.891 1.00 95.88 208 LEU A C 1
ATOM 1636 O O . LEU A 1 208 ? 16.837 4.393 -25.647 1.00 95.88 208 LEU A O 1
ATOM 1640 N N . THR A 1 209 ? 18.915 4.666 -24.868 1.00 95.56 209 THR A N 1
ATOM 1641 C CA . THR A 1 209 ? 19.506 3.635 -25.731 1.00 95.56 209 THR A CA 1
ATOM 1642 C C . THR A 1 209 ? 18.949 2.258 -25.388 1.00 95.56 209 THR A C 1
ATOM 1644 O O . THR A 1 209 ? 18.561 1.521 -26.289 1.00 95.56 209 THR A O 1
ATOM 1647 N N . LEU A 1 210 ? 18.851 1.934 -24.095 1.00 94.62 210 LEU A N 1
ATOM 1648 C CA . LEU A 1 210 ? 18.255 0.679 -23.638 1.00 94.62 210 LEU A CA 1
ATOM 1649 C C . LEU A 1 210 ? 16.771 0.595 -24.026 1.00 94.62 210 LEU A C 1
ATOM 1651 O O . LEU A 1 210 ? 16.346 -0.404 -24.599 1.00 94.62 210 LEU A O 1
ATOM 1655 N N . ALA A 1 211 ? 16.003 1.661 -23.785 1.00 95.06 211 ALA A N 1
ATOM 1656 C CA . ALA A 1 211 ? 14.590 1.730 -24.156 1.00 95.06 211 ALA A CA 1
ATOM 1657 C C . ALA A 1 211 ? 14.368 1.557 -25.670 1.00 95.06 211 ALA A C 1
ATOM 1659 O O . ALA A 1 211 ? 13.451 0.855 -26.091 1.00 95.06 211 ALA A O 1
ATOM 1660 N N . LEU A 1 212 ? 15.229 2.153 -26.502 1.00 96.38 212 LEU A N 1
ATOM 1661 C CA . LEU A 1 212 ? 15.165 2.002 -27.957 1.00 96.38 212 LEU A CA 1
ATOM 1662 C C . LEU A 1 212 ? 15.395 0.556 -28.404 1.00 96.38 212 LEU A C 1
ATOM 1664 O O . LEU A 1 212 ? 14.736 0.109 -29.341 1.00 96.38 212 LEU A O 1
ATOM 1668 N N . GLU A 1 213 ? 16.314 -0.170 -27.767 1.00 95.31 213 GLU A N 1
ATOM 1669 C CA . GLU A 1 213 ? 16.554 -1.578 -28.099 1.00 95.31 213 GLU A CA 1
ATOM 1670 C C . GLU A 1 213 ? 15.411 -2.492 -27.638 1.00 95.31 213 GLU A C 1
ATOM 1672 O O . GLU A 1 213 ? 15.041 -3.407 -28.374 1.00 95.31 213 GLU A O 1
ATOM 1677 N N . ILE A 1 214 ? 14.784 -2.200 -26.492 1.00 93.44 214 ILE A N 1
ATOM 1678 C CA . ILE A 1 214 ? 13.555 -2.882 -26.050 1.00 93.44 214 ILE A CA 1
ATOM 1679 C C . ILE A 1 214 ? 12.440 -2.694 -27.090 1.00 93.44 214 ILE A C 1
ATOM 1681 O O . ILE A 1 214 ? 11.876 -3.670 -27.588 1.00 93.44 214 ILE A O 1
ATOM 1685 N N . GLU A 1 215 ? 12.188 -1.453 -27.510 1.00 93.38 215 GLU A N 1
ATOM 1686 C CA . GLU A 1 215 ? 11.168 -1.130 -28.514 1.00 93.38 215 GLU A CA 1
ATOM 1687 C C . GLU A 1 215 ? 11.465 -1.782 -29.878 1.00 93.38 215 GLU A C 1
ATOM 1689 O O . GLU A 1 215 ? 10.566 -2.302 -30.547 1.00 93.38 215 GLU A O 1
ATOM 1694 N N . ARG A 1 216 ? 12.735 -1.796 -30.309 1.00 95.00 216 ARG A N 1
ATOM 1695 C CA . ARG A 1 216 ? 13.158 -2.493 -31.538 1.00 95.00 216 ARG A CA 1
ATOM 1696 C C . ARG A 1 216 ? 12.862 -3.986 -31.457 1.00 95.00 216 ARG A C 1
ATOM 1698 O O . ARG A 1 216 ? 12.288 -4.531 -32.400 1.00 95.00 216 ARG A O 1
ATOM 1705 N N . HIS A 1 217 ? 13.199 -4.623 -30.337 1.00 93.75 217 HIS A N 1
ATOM 1706 C CA . HIS A 1 217 ? 12.938 -6.042 -30.126 1.00 93.75 217 HIS A CA 1
ATOM 1707 C C . HIS A 1 217 ? 11.442 -6.360 -30.203 1.00 93.75 217 HIS A C 1
ATOM 1709 O O . HIS A 1 217 ? 11.049 -7.251 -30.957 1.00 93.75 217 HIS A O 1
ATOM 1715 N N . ARG A 1 218 ? 10.596 -5.587 -29.510 1.00 90.31 218 ARG A N 1
ATOM 1716 C CA . ARG A 1 218 ? 9.132 -5.763 -29.531 1.00 90.31 218 ARG A CA 1
ATOM 1717 C C . ARG A 1 218 ? 8.554 -5.626 -30.939 1.00 90.31 218 ARG A C 1
ATOM 1719 O O . ARG A 1 218 ? 7.755 -6.455 -31.375 1.00 90.31 218 ARG A O 1
ATOM 1726 N N . ARG A 1 219 ? 9.004 -4.631 -31.712 1.00 91.25 219 ARG A N 1
ATOM 1727 C CA . ARG A 1 219 ? 8.585 -4.466 -33.118 1.00 91.25 219 ARG A CA 1
ATOM 1728 C C . ARG A 1 219 ? 8.958 -5.660 -33.987 1.00 91.25 219 ARG A C 1
ATOM 1730 O O . ARG A 1 219 ? 8.161 -6.066 -34.836 1.00 91.25 219 ARG A O 1
ATOM 1737 N N . ASP A 1 220 ? 10.149 -6.214 -33.797 1.00 92.88 220 ASP A N 1
ATOM 1738 C CA . ASP A 1 220 ? 10.602 -7.374 -34.560 1.00 92.88 220 ASP A CA 1
ATOM 1739 C C . ASP A 1 220 ? 9.841 -8.650 -34.178 1.00 92.88 220 ASP A C 1
ATOM 1741 O O . ASP A 1 220 ? 9.482 -9.423 -35.072 1.00 92.88 220 ASP A O 1
ATOM 1745 N N . GLN A 1 221 ? 9.516 -8.844 -32.895 1.00 88.31 221 GLN A N 1
ATOM 1746 C CA . GLN A 1 221 ? 8.650 -9.938 -32.438 1.00 88.31 221 GLN A CA 1
ATOM 1747 C C . GLN A 1 221 ? 7.247 -9.831 -33.044 1.00 88.31 221 GLN A C 1
ATOM 1749 O O . GLN A 1 221 ? 6.774 -10.775 -33.677 1.00 88.31 221 GLN A O 1
ATOM 1754 N N . ASN A 1 222 ? 6.630 -8.649 -32.980 1.00 86.25 222 ASN A N 1
ATOM 1755 C CA . ASN A 1 222 ? 5.306 -8.406 -33.556 1.00 86.25 222 ASN A CA 1
ATOM 1756 C C . ASN A 1 222 ? 5.270 -8.676 -35.067 1.00 86.25 222 ASN A C 1
ATOM 1758 O O . ASN A 1 222 ? 4.337 -9.296 -35.576 1.00 86.25 222 ASN A O 1
ATOM 1762 N N . ARG A 1 223 ? 6.318 -8.281 -35.802 1.00 90.88 223 ARG A N 1
ATOM 1763 C CA . ARG A 1 223 ? 6.447 -8.585 -37.237 1.00 90.88 223 ARG A CA 1
ATOM 1764 C C . ARG A 1 223 ? 6.571 -10.081 -37.517 1.00 90.88 223 ARG A C 1
ATOM 1766 O O . ARG A 1 223 ? 6.034 -10.553 -38.519 1.00 90.88 223 ARG A O 1
ATOM 1773 N N . ARG A 1 224 ? 7.306 -10.827 -36.685 1.00 88.25 224 ARG A N 1
ATOM 1774 C CA . ARG A 1 224 ? 7.439 -12.290 -36.817 1.00 88.25 224 ARG A CA 1
ATOM 1775 C C . ARG A 1 224 ? 6.112 -12.986 -36.538 1.00 88.25 224 ARG A C 1
ATOM 1777 O O . ARG A 1 224 ? 5.726 -13.852 -37.319 1.00 88.25 224 ARG A O 1
ATOM 1784 N N . GLN A 1 225 ? 5.403 -12.552 -35.500 1.00 84.69 225 GLN A N 1
ATOM 1785 C CA . GLN A 1 225 ? 4.097 -13.082 -35.128 1.00 84.69 225 GLN A CA 1
ATOM 1786 C C . GLN A 1 225 ? 3.061 -12.859 -36.241 1.00 84.69 225 GLN A C 1
ATOM 1788 O O . GLN A 1 225 ? 2.457 -13.814 -36.716 1.00 84.69 225 GLN A O 1
ATOM 1793 N N . GLN A 1 226 ? 2.963 -11.638 -36.779 1.00 83.75 226 GLN A N 1
ATOM 1794 C CA . GLN A 1 226 ? 2.065 -11.321 -37.901 1.00 83.75 226 GLN A CA 1
ATOM 1795 C C . GLN A 1 226 ? 2.336 -12.173 -39.149 1.00 83.75 226 GLN A C 1
ATOM 1797 O O . GLN A 1 226 ? 1.403 -12.619 -39.814 1.00 83.75 226 GLN A O 1
ATOM 1802 N N . LYS A 1 227 ? 3.610 -12.431 -39.476 1.00 85.31 227 LYS A N 1
ATOM 1803 C CA . LYS A 1 227 ? 3.974 -13.321 -40.591 1.00 85.31 227 LYS A CA 1
ATOM 1804 C C . LYS A 1 227 ? 3.575 -14.774 -40.328 1.00 85.31 227 LYS A C 1
ATOM 1806 O O . LYS A 1 227 ? 3.159 -15.455 -41.261 1.00 85.31 227 LYS A O 1
ATOM 1811 N N . ALA A 1 228 ? 3.709 -15.246 -39.089 1.00 82.12 228 ALA A N 1
ATOM 1812 C CA . ALA A 1 228 ? 3.319 -16.598 -38.704 1.00 82.12 228 ALA A CA 1
ATOM 1813 C C . ALA A 1 228 ? 1.795 -16.795 -38.750 1.00 82.12 228 ALA A C 1
ATOM 1815 O O . ALA A 1 228 ? 1.331 -17.836 -39.210 1.00 82.12 228 ALA A O 1
ATOM 1816 N N . ASP A 1 229 ? 1.023 -15.790 -38.335 1.00 80.44 229 ASP A N 1
ATOM 1817 C CA . ASP A 1 229 ? -0.443 -15.838 -38.350 1.00 80.44 229 ASP A CA 1
ATOM 1818 C C . ASP A 1 229 ? -1.005 -15.710 -39.778 1.00 80.44 229 ASP A C 1
ATOM 1820 O O . ASP A 1 229 ? -1.930 -16.434 -40.155 1.00 80.44 229 ASP A O 1
ATOM 1824 N N . ALA A 1 230 ? -0.372 -14.889 -40.624 1.00 80.38 230 ALA A N 1
ATOM 1825 C CA . ALA A 1 230 ? -0.687 -14.806 -42.052 1.00 80.38 230 ALA A CA 1
ATOM 1826 C C . ALA A 1 230 ? -0.378 -16.110 -42.812 1.00 80.38 230 ALA A C 1
ATOM 1828 O O . ALA A 1 230 ? -1.073 -16.440 -43.764 1.00 80.38 230 ALA A O 1
ATOM 1829 N N . ALA A 1 231 ? 0.631 -16.878 -42.387 1.00 77.00 231 ALA A N 1
ATOM 1830 C CA . ALA A 1 231 ? 0.951 -18.180 -42.978 1.00 77.00 231 ALA A CA 1
ATOM 1831 C C . ALA A 1 231 ? 0.014 -19.318 -42.519 1.00 77.00 231 ALA A C 1
ATOM 1833 O O . ALA A 1 231 ? 0.014 -20.388 -43.125 1.00 77.00 231 ALA A O 1
ATOM 1834 N N . LYS A 1 232 ? -0.763 -19.111 -41.446 1.00 73.00 232 LYS A N 1
ATOM 1835 C CA . LYS A 1 232 ? -1.715 -20.089 -40.886 1.00 73.00 232 LYS A CA 1
ATOM 1836 C C . LYS A 1 232 ? -3.155 -19.908 -41.371 1.00 73.00 232 LYS A C 1
ATOM 1838 O O . LYS A 1 232 ? -3.977 -20.784 -41.111 1.00 73.00 232 LYS A O 1
ATOM 1843 N N . THR A 1 233 ? -3.466 -18.805 -42.047 1.00 57.88 233 THR A N 1
ATOM 1844 C CA . THR A 1 233 ? -4.806 -18.528 -42.579 1.00 57.88 233 THR A CA 1
ATOM 1845 C C . THR A 1 233 ? -4.809 -18.860 -44.080 1.00 57.88 233 THR A C 1
ATOM 1847 O O . THR A 1 233 ? -4.142 -18.140 -44.822 1.00 57.88 233 THR A O 1
ATOM 1850 N N . PRO A 1 234 ? -5.446 -19.966 -44.520 1.00 55.66 234 PRO A N 1
ATOM 1851 C CA . PRO A 1 234 ? -5.496 -20.369 -45.929 1.00 55.66 234 PRO A CA 1
ATOM 1852 C C . PRO A 1 234 ? -6.365 -19.448 -46.794 1.00 55.66 234 PRO A C 1
ATOM 1854 O O . PRO A 1 234 ? -7.351 -18.884 -46.264 1.00 55.66 234 PRO A O 1
#

pLDDT: mean 80.8, std 14.83, range [30.67, 96.38]

Sequence (234 aa):
MPDAPLPAASMSQNGTSVDLTWVWREVRKRVFINLPFSLGVAEALETVVPITLDGDHFVVGLPAAQYPMAANLNTSAVKNTVENILRQAAGRPIKFEVIEGTTVEDWQHVMDRHNKAQEAVIAMATRRGEEHHFEDVLNQIVAEIRHRVSQVHERMLPQVRARLMLDMVPSLADAEDMLFQDAETRESKRAMSRAIDRIASFLEVPPLTLALEIERHRRDQNRRQQKADAAKTP

Secondary structure (DSSP, 8-state):
-PPPPPPPP---SS-----HHHHHHHHHHHHHHHS---HHHHHHHHH-EEEEEETTEEEEEE-GGGGGGHHHHSSHHHHHHHHHHHHHHHSS--EEEEEESSSHHHHHHHHHHHHHHHHHHHHHHHHHHHHHHHHHHHHHHHHHHHHHHHH-TTTTSHHHHHHHHHHHHHHHHHHHHHHHSS---HHHHHHHHHHHHHHHHHHTS-HHHHHHHHHHHHHHHHHHHHHHHHTT--

Radius of gyration: 33.25 Å; chains: 1; bounding box: 73×41×101 Å

Foldseek 3Di:
DDDDDDDDDDDDPDDPPDPLVVLLVQLLVQLVVQDPDDPLLNVLSVQKAFEDQDPQEGEIEHEPVCCVSVVVCPPPSNQVSSQVSVCVVPVHGHGYYYFHDGYPVSVVVVVVVVVVVVVVVVVVVVVVVVLVVLLVVLVVLLVVLLVVLVPDDPLVDPVNLVVSLLVSLVVLLVSVCVLPVPHPDPSSVVSSLVSLVSSCVSSVHPSVVSVVSNVVVNVVVVVVVVVVVVVVPD